Protein AF-A0A7X5CYM9-F1 (afdb_monomer_lite)

Sequence (233 aa):
MMCLSKTKQIMSSIIKRGVNNTMMMDLNFLFSLITAVIAIIALFQTNQQIKLSNKQYLFGKRVECYLIAKGLIQLYENNYSLLVDSTNEYIYEIEITFKQLTNNTYLEEITNIIDRCLEQPYQKEFLIKIDALENVSSQIKLIFENKYAILLGDYVLCYQKLLLKMYQYQIFLNNLNKQANNPGITQEDANNKIKESTIWPKLQRAIENLQNAYDILKKENVQKKIEKQIKLI

pLDDT: mean 89.26, std 11.67, range [51.16, 98.88]

Radius of gyration: 35.71 Å; chains: 1; bounding box: 94×59×104 Å

Foldseek 3Di:
DVVVVVVVVVVVVVVVVVVVVVVVVVVVVVVVVVVVVVVVVVVVVVVVVVVVVVVVVLLVLLVVLLVVLVVLLVLCVVLVCLLVVPPDPDNLPLLVSLLSSQPDPLRNLLNCLLVVQPDPPNPVVLVVSLVVLLVSLVSLLVSDDDPLSNLSSQLSNLSSQLSVLSSVVSVVSVVLVVVVVPPPDDPVNVVVVCVVDPSRVSNNVSSVSNVVSSVVCVVVVSSVVSVVVSVVD

Structure (mmCIF, N/CA/C/O backbone):
data_AF-A0A7X5CYM9-F1
#
_entry.id   AF-A0A7X5CYM9-F1
#
loop_
_atom_site.group_PDB
_atom_site.id
_atom_site.type_symbol
_atom_site.label_atom_id
_atom_site.label_alt_id
_atom_site.label_comp_id
_atom_site.label_asym_id
_atom_site.label_entity_id
_atom_site.label_seq_id
_atom_site.pdbx_PDB_ins_code
_atom_site.Cartn_x
_atom_site.Cartn_y
_atom_site.Cartn_z
_atom_site.occupancy
_atom_site.B_iso_or_equiv
_atom_site.auth_seq_id
_atom_site.auth_comp_id
_atom_site.auth_asym_id
_atom_site.auth_atom_id
_atom_site.pdbx_PDB_model_num
ATOM 1 N N . MET A 1 1 ? 68.972 42.154 -68.422 1.00 55.28 1 MET A N 1
ATOM 2 C CA . MET A 1 1 ? 68.685 40.830 -67.813 1.00 55.28 1 MET A CA 1
ATOM 3 C C . MET A 1 1 ? 67.941 40.901 -66.463 1.00 55.28 1 MET A C 1
ATOM 5 O O . MET A 1 1 ? 67.256 39.950 -66.115 1.00 55.28 1 MET A O 1
ATOM 9 N N . MET A 1 2 ? 67.991 42.022 -65.724 1.00 54.56 2 MET A N 1
ATOM 10 C CA . MET A 1 2 ? 67.434 42.149 -64.358 1.00 54.56 2 MET A CA 1
ATOM 11 C C . MET A 1 2 ? 65.888 42.237 -64.267 1.00 54.56 2 MET A C 1
ATOM 13 O O . MET A 1 2 ? 65.305 41.823 -63.270 1.00 54.56 2 MET A O 1
ATOM 17 N N . CYS A 1 3 ? 65.202 42.713 -65.315 1.00 57.94 3 CYS A N 1
ATOM 18 C CA . CYS A 1 3 ? 63.740 42.922 -65.307 1.00 57.94 3 CYS A CA 1
ATOM 19 C C . CYS A 1 3 ? 62.915 41.620 -65.486 1.00 57.94 3 CYS A C 1
ATOM 21 O O . CYS A 1 3 ? 61.824 41.480 -64.935 1.00 57.94 3 CYS A O 1
ATOM 23 N N . LEU A 1 4 ? 63.469 40.628 -66.195 1.00 57.66 4 LEU A N 1
ATOM 24 C CA . LEU A 1 4 ? 62.845 39.314 -66.443 1.00 57.66 4 LEU A CA 1
ATOM 25 C C . LEU A 1 4 ? 62.872 38.380 -65.216 1.00 57.66 4 LEU A C 1
ATOM 27 O O . LEU A 1 4 ? 62.027 37.498 -65.080 1.00 57.66 4 LEU A O 1
ATOM 31 N N . SER A 1 5 ? 63.830 38.575 -64.306 1.00 65.56 5 SER A N 1
ATOM 32 C CA . SER A 1 5 ? 63.949 37.784 -63.071 1.00 65.56 5 SER A CA 1
ATOM 33 C C . SER A 1 5 ? 62.859 38.153 -62.053 1.00 65.56 5 SER A C 1
ATOM 35 O O . SER A 1 5 ? 62.175 37.287 -61.506 1.00 65.56 5 SER A O 1
ATOM 37 N N . LYS A 1 6 ? 62.614 39.458 -61.873 1.00 68.81 6 LYS A N 1
ATOM 38 C CA . LYS A 1 6 ? 61.643 39.985 -60.901 1.00 68.81 6 LYS A CA 1
ATOM 39 C C . LYS A 1 6 ? 60.195 39.645 -61.278 1.00 68.81 6 LYS A C 1
ATOM 41 O O . LYS A 1 6 ? 59.392 39.301 -60.416 1.00 68.81 6 LYS A O 1
ATOM 46 N N . THR A 1 7 ? 59.877 39.665 -62.572 1.00 71.12 7 THR A N 1
ATOM 47 C CA . THR A 1 7 ? 58.558 39.281 -63.107 1.00 71.12 7 THR A CA 1
ATOM 48 C C . THR A 1 7 ? 58.273 37.785 -62.945 1.00 71.12 7 THR A C 1
ATOM 50 O O . THR A 1 7 ? 57.181 37.427 -62.503 1.00 71.12 7 THR A O 1
ATOM 53 N N . LYS A 1 8 ? 59.256 36.902 -63.183 1.00 72.06 8 LYS A N 1
ATOM 54 C CA . LYS A 1 8 ? 59.121 35.459 -62.894 1.00 72.06 8 LYS A CA 1
ATOM 55 C C . LYS A 1 8 ? 58.910 35.166 -61.405 1.00 72.06 8 LYS A C 1
ATOM 57 O O . LYS A 1 8 ? 58.096 34.309 -61.063 1.00 72.06 8 LYS A O 1
ATOM 62 N N . GLN A 1 9 ? 59.606 35.878 -60.519 1.00 76.12 9 GLN A N 1
ATOM 63 C CA . GLN A 1 9 ? 59.477 35.685 -59.072 1.00 76.12 9 GLN A CA 1
ATOM 64 C C . GLN A 1 9 ? 58.084 36.084 -58.558 1.00 76.12 9 GLN A C 1
ATOM 66 O O . GLN A 1 9 ? 57.477 35.346 -57.780 1.00 76.12 9 GLN A O 1
ATOM 71 N N . ILE A 1 10 ? 57.543 37.205 -59.047 1.00 75.19 10 ILE A N 1
ATOM 72 C CA . ILE A 1 10 ? 56.184 37.661 -58.719 1.00 75.19 10 ILE A CA 1
ATOM 73 C C . ILE A 1 10 ? 55.145 36.648 -59.218 1.00 75.19 10 ILE A C 1
ATOM 75 O O . ILE A 1 10 ? 54.297 36.215 -58.437 1.00 75.19 10 ILE A O 1
ATOM 79 N N . MET A 1 11 ? 55.250 36.195 -60.470 1.00 70.81 11 MET A N 1
ATOM 80 C CA . MET A 1 11 ? 54.315 35.223 -61.049 1.00 70.81 11 MET A CA 1
ATOM 81 C C . MET A 1 11 ? 54.326 33.880 -60.295 1.00 70.81 11 MET A C 1
ATOM 83 O O . MET A 1 11 ? 53.265 33.355 -59.966 1.00 70.81 11 MET A O 1
ATOM 87 N N . SER A 1 12 ? 55.505 33.373 -59.915 1.00 74.31 12 SER A N 1
ATOM 88 C CA . SER A 1 12 ? 55.642 32.163 -59.086 1.00 74.31 12 SER A CA 1
ATOM 89 C C . SER A 1 12 ? 54.989 32.320 -57.703 1.00 74.31 12 SER A C 1
ATOM 91 O O . SER A 1 12 ? 54.266 31.433 -57.247 1.00 74.31 12 SER A O 1
ATOM 93 N N . SER A 1 13 ? 55.161 33.475 -57.049 1.00 71.69 13 SER A N 1
ATOM 94 C CA . SER A 1 13 ? 54.539 33.742 -55.744 1.00 71.69 13 SER A CA 1
ATOM 95 C C . SER A 1 13 ? 53.010 33.835 -55.798 1.00 71.69 13 SER A C 1
ATOM 97 O O . SER A 1 13 ? 52.342 33.377 -54.871 1.00 71.69 13 SER A O 1
ATOM 99 N N . ILE A 1 14 ? 52.449 34.381 -56.883 1.00 73.19 14 ILE A N 1
ATOM 100 C CA . ILE A 1 14 ? 50.998 34.488 -57.087 1.00 73.19 14 ILE A CA 1
ATOM 101 C C . ILE A 1 14 ? 50.400 33.100 -57.323 1.00 73.19 14 ILE A C 1
ATOM 103 O O . ILE A 1 14 ? 49.408 32.756 -56.688 1.00 73.19 14 ILE A O 1
ATOM 107 N N . ILE A 1 15 ? 51.044 32.273 -58.154 1.00 70.88 15 ILE A N 1
ATOM 108 C CA . ILE A 1 15 ? 50.617 30.887 -58.399 1.00 70.88 15 ILE A CA 1
ATOM 109 C C . ILE A 1 15 ? 50.679 30.072 -57.101 1.00 70.88 15 ILE A C 1
ATOM 111 O O . ILE A 1 15 ? 49.710 29.405 -56.750 1.00 70.88 15 ILE A O 1
ATOM 115 N N . LYS A 1 16 ? 51.768 30.182 -56.327 1.00 70.00 16 LYS A N 1
ATOM 116 C CA . LYS A 1 16 ? 51.913 29.476 -55.043 1.00 70.00 16 LYS A CA 1
ATOM 117 C C . LYS A 1 16 ? 50.875 29.922 -54.003 1.00 70.00 16 LYS A C 1
ATOM 119 O O . LYS A 1 16 ? 50.361 29.088 -53.266 1.00 70.00 16 LYS A O 1
ATOM 124 N N . ARG A 1 17 ? 50.528 31.215 -53.961 1.00 66.88 17 ARG A N 1
ATOM 125 C CA . ARG A 1 17 ? 49.435 31.734 -53.115 1.00 66.88 17 ARG A CA 1
ATOM 126 C C . ARG A 1 17 ? 48.063 31.232 -53.569 1.00 66.88 17 ARG A C 1
ATOM 128 O O . ARG A 1 17 ? 47.270 30.848 -52.719 1.00 66.88 17 ARG A O 1
ATOM 135 N N . GLY A 1 18 ? 47.805 31.193 -54.876 1.00 65.88 18 GLY A N 1
ATOM 136 C CA . GLY A 1 18 ? 46.575 30.633 -55.441 1.00 65.88 18 GLY A CA 1
ATOM 137 C C . GLY A 1 18 ? 46.390 29.161 -55.066 1.00 65.88 18 GLY A C 1
ATOM 138 O O . GLY A 1 18 ? 45.369 28.812 -54.488 1.00 65.88 18 GLY A O 1
ATOM 139 N N . VAL A 1 19 ? 47.417 28.333 -55.288 1.00 68.44 19 VAL A N 1
ATOM 140 C CA . VAL A 1 19 ? 47.408 26.895 -54.953 1.00 68.44 19 VAL A CA 1
ATOM 141 C C . VAL A 1 19 ? 47.235 26.655 -53.449 1.00 68.44 19 VAL A C 1
ATOM 143 O O . VAL A 1 19 ? 46.442 25.802 -53.057 1.00 68.44 19 VAL A O 1
ATOM 146 N N . ASN A 1 20 ? 47.916 27.430 -52.595 1.00 69.19 20 ASN A N 1
ATOM 147 C CA . ASN A 1 20 ? 47.760 27.320 -51.141 1.00 69.19 20 ASN A CA 1
ATOM 148 C C . ASN A 1 20 ? 46.339 27.679 -50.681 1.00 69.19 20 ASN A C 1
ATOM 150 O O . ASN A 1 20 ? 45.808 27.019 -49.794 1.00 69.19 20 ASN A O 1
ATOM 154 N N . ASN A 1 21 ? 45.711 28.694 -51.278 1.00 70.69 21 ASN A N 1
ATOM 155 C CA . ASN A 1 21 ? 44.344 29.079 -50.931 1.00 70.69 21 ASN A CA 1
ATOM 156 C C . ASN A 1 21 ? 43.323 28.014 -51.358 1.00 70.69 21 ASN A C 1
ATOM 158 O O . ASN A 1 21 ? 42.412 27.722 -50.588 1.00 70.69 21 ASN A O 1
ATOM 162 N N . THR A 1 22 ? 43.492 27.399 -52.534 1.00 70.19 22 THR A N 1
ATOM 163 C CA . THR A 1 22 ? 42.643 26.282 -52.982 1.00 70.19 22 THR A CA 1
ATOM 164 C C . THR A 1 22 ? 42.801 25.065 -52.064 1.00 70.19 22 THR A C 1
ATOM 166 O O . THR A 1 22 ? 41.804 24.565 -51.556 1.00 70.19 22 THR A O 1
ATOM 169 N N . MET A 1 23 ? 44.038 24.671 -51.728 1.00 71.56 23 MET A N 1
ATOM 170 C CA . MET A 1 23 ? 44.295 23.585 -50.767 1.00 71.56 23 MET A CA 1
ATOM 171 C C . MET A 1 23 ? 43.712 23.861 -49.372 1.00 71.56 23 MET A C 1
ATOM 173 O O . MET A 1 23 ? 43.171 22.957 -48.741 1.00 71.56 23 MET A O 1
ATOM 177 N N . MET A 1 24 ? 43.803 25.100 -48.878 1.00 69.75 24 MET A N 1
ATOM 178 C CA . MET A 1 24 ? 43.210 25.496 -47.594 1.00 69.75 24 MET A CA 1
ATOM 179 C C . MET A 1 24 ? 41.677 25.420 -47.623 1.00 69.75 24 MET A C 1
ATOM 181 O O . MET A 1 24 ? 41.062 25.023 -46.635 1.00 69.75 24 MET A O 1
ATOM 185 N N . MET A 1 25 ? 41.053 25.780 -48.747 1.00 73.31 25 MET A N 1
ATOM 186 C CA . MET A 1 25 ? 39.601 25.708 -48.922 1.00 73.31 25 MET A CA 1
ATOM 187 C C . MET A 1 25 ? 39.103 24.253 -48.961 1.00 73.31 25 MET A C 1
ATOM 189 O O . MET A 1 25 ? 38.123 23.940 -48.285 1.00 73.31 25 MET A O 1
ATOM 193 N N . ASP A 1 26 ? 39.828 23.355 -49.636 1.00 79.00 26 ASP A N 1
ATOM 194 C CA . ASP A 1 26 ? 39.533 21.913 -49.674 1.00 79.00 26 ASP A CA 1
ATOM 195 C C . ASP A 1 26 ? 39.693 21.247 -48.295 1.00 79.00 26 ASP A C 1
ATOM 197 O O . ASP A 1 26 ? 38.862 20.434 -47.883 1.00 79.00 26 ASP A O 1
ATOM 201 N N . LEU A 1 27 ? 40.721 21.639 -47.533 1.00 84.75 27 LEU A N 1
ATOM 202 C CA . LEU A 1 27 ? 40.950 21.163 -46.166 1.00 84.75 27 LEU A CA 1
ATOM 203 C C . LEU A 1 27 ? 39.823 21.605 -45.217 1.00 84.75 27 LEU A C 1
ATOM 205 O O . LEU A 1 27 ? 39.306 20.799 -44.444 1.00 84.75 27 LEU A O 1
ATOM 209 N N . ASN A 1 28 ? 39.415 22.874 -45.289 1.00 87.75 28 ASN A N 1
ATOM 210 C CA . ASN A 1 28 ? 38.331 23.413 -44.465 1.00 87.75 28 ASN A CA 1
ATOM 211 C C . ASN A 1 28 ? 36.986 22.752 -44.787 1.00 87.75 28 ASN A C 1
ATOM 213 O O . ASN A 1 28 ? 36.207 22.466 -43.876 1.00 87.75 28 ASN A O 1
ATOM 217 N N . PHE A 1 29 ? 36.725 22.473 -46.066 1.00 88.94 29 PHE A N 1
ATOM 218 C CA . PHE A 1 29 ? 35.545 21.724 -46.483 1.00 88.94 29 PHE A CA 1
ATOM 219 C C . PHE A 1 29 ? 35.557 20.298 -45.915 1.00 88.94 29 PHE A C 1
ATOM 221 O O . PHE A 1 29 ? 34.557 19.861 -45.347 1.00 88.94 29 PHE A O 1
ATOM 228 N N . LEU A 1 30 ? 36.697 19.601 -45.973 1.00 90.00 30 LEU A N 1
ATOM 229 C CA . LEU A 1 30 ? 36.854 18.268 -45.386 1.00 90.00 30 LEU A CA 1
ATOM 230 C C . LEU A 1 30 ? 36.645 18.278 -43.862 1.00 90.00 30 LEU A C 1
ATOM 232 O O . LEU A 1 30 ? 35.917 17.435 -43.341 1.00 90.00 30 LEU A O 1
ATOM 236 N N . PHE A 1 31 ? 37.223 19.245 -43.143 1.00 91.06 31 PHE A N 1
ATOM 237 C CA . PHE A 1 31 ? 36.994 19.403 -41.702 1.00 91.06 31 PHE A CA 1
ATOM 238 C C . PHE A 1 31 ? 35.527 19.696 -41.376 1.00 91.06 31 PHE A C 1
ATOM 240 O O . PHE A 1 31 ? 34.994 19.139 -40.414 1.00 91.06 31 PHE A O 1
ATOM 247 N N . SER A 1 32 ? 34.858 20.531 -42.175 1.00 92.50 32 SER A N 1
ATOM 248 C CA . SER A 1 32 ? 33.429 20.816 -42.022 1.00 92.50 32 SER A CA 1
ATOM 249 C C . SER A 1 32 ? 32.583 19.562 -42.247 1.00 92.50 32 SER A C 1
ATOM 251 O O . SER A 1 32 ? 31.706 19.269 -41.435 1.00 92.50 32 SER A O 1
ATOM 253 N N . LEU A 1 33 ? 32.903 18.767 -43.274 1.00 93.75 33 LEU A N 1
ATOM 254 C CA . LEU A 1 33 ? 32.238 17.497 -43.554 1.00 93.75 33 LEU A CA 1
ATOM 255 C C . LEU A 1 33 ? 32.418 16.500 -42.401 1.00 93.75 33 LEU A C 1
ATOM 257 O O . LEU A 1 33 ? 31.439 15.927 -41.929 1.00 93.75 33 LEU A O 1
ATOM 261 N N . ILE A 1 34 ? 33.647 16.333 -41.902 1.00 94.62 34 ILE A N 1
ATOM 262 C CA . ILE A 1 34 ? 33.944 15.471 -40.747 1.00 94.62 34 ILE A CA 1
ATOM 263 C C . ILE A 1 34 ? 33.170 15.947 -39.513 1.00 94.62 34 ILE A C 1
ATOM 265 O O . ILE A 1 34 ? 32.535 15.142 -38.835 1.00 94.62 34 ILE A O 1
ATOM 269 N N . THR A 1 35 ? 33.165 17.255 -39.247 1.00 95.19 35 THR A N 1
ATOM 270 C CA . THR A 1 35 ? 32.435 17.846 -38.115 1.00 95.19 35 THR A CA 1
ATOM 271 C C . THR A 1 35 ? 30.931 17.599 -38.231 1.00 95.19 35 THR A C 1
ATOM 273 O O . THR A 1 35 ? 30.298 17.213 -37.249 1.00 95.19 35 THR A O 1
ATOM 276 N N . ALA A 1 36 ? 30.354 17.757 -39.426 1.00 95.12 36 ALA A N 1
ATOM 277 C CA . ALA A 1 36 ? 28.940 17.489 -39.674 1.00 95.12 36 ALA A CA 1
ATOM 278 C C . ALA A 1 36 ? 28.588 16.011 -39.438 1.00 95.12 36 ALA A C 1
ATOM 280 O O . ALA A 1 36 ? 27.591 15.712 -38.781 1.00 95.12 36 ALA A O 1
ATOM 281 N N . VAL A 1 37 ? 29.429 15.080 -39.902 1.00 96.50 37 VAL A N 1
ATOM 282 C CA . VAL A 1 37 ? 29.251 13.639 -39.661 1.00 96.50 37 VAL A CA 1
ATOM 283 C C . VAL A 1 37 ? 29.323 13.319 -38.166 1.00 96.50 37 VAL A C 1
ATOM 285 O O . VAL A 1 37 ? 28.448 12.623 -37.650 1.00 96.50 37 VAL A O 1
ATOM 288 N N . ILE A 1 38 ? 30.311 13.865 -37.450 1.00 96.38 38 ILE A N 1
ATOM 289 C CA . ILE A 1 38 ? 30.443 13.689 -35.996 1.00 96.38 38 ILE A CA 1
ATOM 290 C C . ILE A 1 38 ? 29.198 14.219 -35.271 1.00 96.38 38 ILE A C 1
ATOM 292 O O . ILE A 1 38 ? 28.680 13.540 -34.386 1.00 96.38 38 ILE A O 1
ATOM 296 N N . ALA A 1 39 ? 28.674 15.382 -35.666 1.00 96.25 39 ALA A N 1
ATOM 297 C CA . ALA A 1 39 ? 27.470 15.957 -35.069 1.00 96.25 39 ALA A CA 1
ATOM 298 C C . ALA A 1 39 ? 26.228 15.071 -35.278 1.00 96.25 39 ALA A C 1
ATOM 300 O O . ALA A 1 39 ? 25.459 14.859 -34.341 1.00 96.25 39 ALA A O 1
ATOM 301 N N . ILE A 1 40 ? 26.049 14.496 -36.472 1.00 96.62 40 ILE A N 1
ATOM 302 C CA . ILE A 1 40 ? 24.944 13.563 -36.758 1.00 96.62 40 ILE A CA 1
ATOM 303 C C . ILE A 1 40 ? 25.057 12.303 -35.889 1.00 96.62 40 ILE A C 1
ATOM 305 O O . ILE A 1 40 ? 24.064 11.865 -35.302 1.00 96.62 40 ILE A O 1
ATOM 309 N N . ILE A 1 41 ? 26.262 11.735 -35.769 1.00 96.00 41 ILE A N 1
ATOM 310 C CA . ILE A 1 41 ? 26.515 10.565 -34.915 1.00 96.00 41 ILE A CA 1
ATOM 311 C C . ILE A 1 41 ? 26.219 10.898 -33.448 1.00 96.00 41 ILE A C 1
ATOM 313 O O . ILE A 1 41 ? 25.553 10.113 -32.772 1.00 96.00 41 ILE A O 1
ATOM 317 N N . ALA A 1 42 ? 26.650 12.067 -32.968 1.00 95.25 42 ALA A N 1
ATOM 318 C CA . ALA A 1 42 ? 26.381 12.518 -31.607 1.00 95.25 42 ALA A CA 1
ATOM 319 C C . ALA A 1 42 ? 24.872 12.630 -31.332 1.00 95.25 42 ALA A C 1
ATOM 321 O O . ALA A 1 42 ? 24.396 12.087 -30.338 1.00 95.25 42 ALA A O 1
ATOM 322 N N . LEU A 1 43 ? 24.091 13.226 -32.243 1.00 95.38 43 LEU A N 1
ATOM 323 C CA . LEU A 1 43 ? 22.628 13.301 -32.115 1.00 95.38 43 LEU A CA 1
ATOM 324 C C . LEU A 1 43 ? 21.978 11.913 -32.052 1.00 95.38 43 LEU A C 1
ATOM 326 O O . LEU A 1 43 ? 21.057 11.682 -31.265 1.00 95.38 43 LEU A O 1
ATOM 330 N N . PHE A 1 44 ? 22.462 10.968 -32.860 1.00 94.38 44 PHE A N 1
ATOM 331 C CA . PHE A 1 44 ? 21.979 9.591 -32.825 1.00 94.38 44 PHE A CA 1
ATOM 332 C C . PHE A 1 44 ? 22.283 8.915 -31.481 1.00 94.38 44 PHE A C 1
ATOM 334 O O . PHE A 1 44 ? 21.389 8.304 -30.891 1.00 94.38 44 PHE A O 1
ATOM 341 N N . GLN A 1 45 ? 23.502 9.076 -30.960 1.00 93.25 45 GLN A N 1
ATOM 342 C CA . GLN A 1 45 ? 23.895 8.560 -29.645 1.00 93.25 45 GLN A CA 1
ATOM 343 C C . GLN A 1 45 ? 23.063 9.180 -28.515 1.00 93.25 45 GLN A C 1
ATOM 345 O O . GLN A 1 45 ? 22.542 8.446 -27.675 1.00 93.25 45 GLN A O 1
ATOM 350 N N . THR A 1 46 ? 22.848 10.500 -28.524 1.00 95.00 46 THR A N 1
ATOM 351 C CA . THR A 1 46 ? 21.996 11.189 -27.541 1.00 95.00 46 THR A CA 1
ATOM 352 C C . THR A 1 46 ? 20.567 10.650 -27.568 1.00 95.00 46 THR A C 1
ATOM 354 O O . THR A 1 46 ? 20.005 10.331 -26.521 1.00 95.00 46 THR A O 1
ATOM 357 N N . ASN A 1 47 ? 19.987 10.456 -28.754 1.00 92.25 47 ASN A N 1
ATOM 358 C CA . ASN A 1 47 ? 18.644 9.891 -28.886 1.00 92.25 47 ASN A CA 1
ATOM 359 C C . ASN A 1 47 ? 18.550 8.460 -28.339 1.00 92.25 47 ASN A C 1
ATOM 361 O O . ASN A 1 47 ? 17.548 8.102 -27.717 1.00 92.25 47 ASN A O 1
ATOM 365 N N . GLN A 1 48 ? 19.575 7.630 -28.550 1.00 92.38 48 GLN A N 1
ATOM 366 C CA . GLN A 1 48 ? 19.625 6.292 -27.957 1.00 92.38 48 GLN A CA 1
ATOM 367 C C . GLN A 1 48 ? 19.748 6.346 -26.432 1.00 92.38 48 GLN A C 1
ATOM 369 O O . GLN A 1 48 ? 19.034 5.621 -25.737 1.00 92.38 48 GLN A O 1
ATOM 374 N N . GLN A 1 49 ? 20.597 7.229 -25.906 1.00 91.06 49 GLN A N 1
ATOM 375 C CA . GLN A 1 49 ? 20.801 7.385 -24.469 1.00 91.06 49 GLN A CA 1
ATOM 376 C C . GLN A 1 49 ? 19.527 7.857 -23.758 1.00 91.06 49 GLN A C 1
ATOM 378 O O . GLN A 1 49 ? 19.176 7.301 -22.721 1.00 91.06 49 GLN A O 1
ATOM 383 N N . ILE A 1 50 ? 18.788 8.813 -24.335 1.00 90.12 50 ILE A N 1
ATOM 384 C CA . ILE A 1 50 ? 17.500 9.277 -23.792 1.00 90.12 50 ILE A CA 1
ATOM 385 C C . ILE A 1 50 ? 16.494 8.123 -23.741 1.00 90.12 50 ILE A C 1
ATOM 387 O O . ILE A 1 50 ? 15.848 7.908 -22.717 1.00 90.12 50 ILE A O 1
ATOM 391 N N . LYS A 1 51 ? 16.388 7.331 -24.817 1.00 89.31 51 LYS A N 1
ATOM 392 C CA . LYS A 1 51 ? 15.500 6.157 -24.847 1.00 89.31 51 LYS A CA 1
ATOM 393 C C . LYS A 1 51 ? 15.862 5.140 -23.764 1.00 89.31 51 LYS A C 1
ATOM 395 O O . LYS A 1 51 ? 14.968 4.629 -23.091 1.00 89.31 51 LYS A O 1
ATOM 400 N N . LEU A 1 52 ? 17.153 4.859 -23.582 1.00 90.06 52 LEU A N 1
ATOM 401 C CA . LEU A 1 52 ? 17.629 3.933 -22.555 1.00 90.06 52 LEU A CA 1
ATOM 402 C C . LEU A 1 52 ? 17.367 4.468 -21.141 1.00 90.06 52 LEU A C 1
ATOM 404 O O . LEU A 1 52 ? 16.870 3.727 -20.298 1.00 90.06 52 LEU A O 1
ATOM 408 N N . SER A 1 53 ? 17.639 5.752 -20.907 1.00 89.06 53 SER A N 1
ATOM 409 C CA . SER A 1 53 ? 17.377 6.430 -19.634 1.00 89.06 53 SER A CA 1
ATOM 410 C C . SER A 1 53 ? 15.893 6.365 -19.263 1.00 89.06 53 SER A C 1
ATOM 412 O O . SER A 1 53 ? 15.543 5.919 -18.172 1.00 89.06 53 SER A O 1
ATOM 414 N N . ASN A 1 54 ? 14.999 6.678 -20.207 1.00 88.00 54 ASN A N 1
ATOM 415 C CA . ASN A 1 54 ? 13.551 6.588 -19.995 1.00 88.00 54 ASN A CA 1
ATOM 416 C C . ASN A 1 54 ? 13.108 5.158 -19.645 1.00 88.00 54 ASN A C 1
ATOM 418 O O . ASN A 1 54 ? 12.253 4.959 -18.782 1.00 88.00 54 ASN A O 1
ATOM 422 N N . LYS A 1 55 ? 13.714 4.152 -20.286 1.00 89.19 55 LYS A N 1
ATOM 423 C CA . LYS A 1 55 ? 13.447 2.735 -20.015 1.00 89.19 55 LYS A CA 1
ATOM 424 C C . LYS A 1 55 ? 13.904 2.325 -18.609 1.00 89.19 55 LYS A C 1
ATOM 426 O O . LYS A 1 55 ? 13.154 1.659 -17.899 1.00 89.19 55 LYS A O 1
ATOM 431 N N . GLN A 1 56 ? 15.094 2.753 -18.189 1.00 89.56 56 GLN A N 1
ATOM 432 C CA . GLN A 1 56 ? 15.612 2.517 -16.836 1.00 89.56 56 GLN A CA 1
ATOM 433 C C . GLN A 1 56 ? 14.768 3.223 -15.769 1.00 89.56 56 GLN A C 1
ATOM 435 O O . GLN A 1 56 ? 14.451 2.622 -14.744 1.00 89.56 56 GLN A O 1
ATOM 440 N N . TYR A 1 57 ? 14.346 4.462 -16.030 1.00 91.62 57 TYR A N 1
ATOM 441 C CA . TYR A 1 57 ? 13.448 5.207 -15.151 1.00 91.62 57 TYR A CA 1
ATOM 442 C C . TYR A 1 57 ? 12.110 4.478 -14.957 1.00 91.62 57 TYR A C 1
ATOM 444 O O . TYR A 1 57 ? 11.682 4.260 -13.823 1.00 91.62 57 TYR A O 1
ATOM 452 N N . LEU A 1 58 ? 11.481 4.026 -16.050 1.00 91.88 58 LEU A N 1
ATOM 453 C CA . LEU A 1 58 ? 10.234 3.260 -15.989 1.00 91.88 58 LEU A CA 1
ATOM 454 C C . LEU A 1 58 ? 10.411 1.931 -15.239 1.00 91.88 58 LEU A C 1
ATOM 456 O O . LEU A 1 58 ? 9.549 1.561 -14.441 1.00 91.88 58 LEU A O 1
ATOM 460 N N . PHE A 1 59 ? 11.526 1.226 -15.459 1.00 93.94 59 PHE A N 1
ATOM 461 C CA . PHE A 1 59 ? 11.862 0.014 -14.709 1.00 93.94 59 PHE A CA 1
ATOM 462 C C . PHE A 1 59 ? 11.950 0.290 -13.205 1.00 93.94 59 PHE A C 1
ATOM 464 O O . PHE A 1 59 ? 11.299 -0.400 -12.421 1.00 93.94 59 PHE A O 1
ATOM 471 N N . GLY A 1 60 ? 12.688 1.332 -12.809 1.00 95.25 60 GLY A N 1
ATOM 472 C CA . GLY A 1 60 ? 12.812 1.742 -11.411 1.00 95.25 60 GLY A CA 1
ATOM 473 C C . GLY A 1 60 ? 11.451 2.025 -10.777 1.00 95.25 60 GLY A C 1
ATOM 474 O O . GLY A 1 60 ? 11.148 1.490 -9.712 1.00 95.25 60 GLY A O 1
ATOM 475 N N . LYS A 1 61 ? 10.582 2.767 -11.476 1.00 95.88 61 LYS A N 1
ATOM 476 C CA . LYS A 1 61 ? 9.227 3.075 -10.996 1.00 95.88 61 LYS A CA 1
ATOM 477 C C . LYS A 1 61 ? 8.336 1.844 -10.856 1.00 95.88 61 LYS A C 1
ATOM 479 O O . LYS A 1 61 ? 7.599 1.734 -9.876 1.00 95.88 61 LYS A O 1
ATOM 484 N N . ARG A 1 62 ? 8.427 0.890 -11.789 1.00 96.38 62 ARG A N 1
ATOM 485 C CA . ARG A 1 62 ? 7.715 -0.396 -11.692 1.00 96.38 62 ARG A CA 1
ATOM 486 C C . ARG A 1 62 ? 8.170 -1.196 -10.476 1.00 96.38 62 ARG A C 1
ATOM 488 O O . ARG A 1 62 ? 7.325 -1.706 -9.744 1.00 96.38 62 ARG A O 1
ATOM 495 N N . VAL A 1 63 ? 9.479 -1.288 -10.246 1.00 97.19 63 VAL A N 1
ATOM 496 C CA . VAL A 1 63 ? 10.037 -1.982 -9.076 1.00 97.19 63 VAL A CA 1
ATOM 497 C C . VAL A 1 63 ? 9.572 -1.318 -7.781 1.00 97.19 63 VAL A C 1
ATOM 499 O O . VAL A 1 63 ? 9.040 -2.006 -6.917 1.00 97.19 63 VAL A O 1
ATOM 502 N N . GLU A 1 64 ? 9.704 0.004 -7.672 1.00 97.62 64 GLU A N 1
ATOM 503 C CA . GLU A 1 64 ? 9.293 0.789 -6.501 1.00 97.62 64 GLU A CA 1
ATOM 504 C C . GLU A 1 64 ? 7.816 0.558 -6.149 1.00 97.62 64 GLU A C 1
ATOM 506 O O . GLU A 1 64 ? 7.499 0.094 -5.052 1.00 97.62 64 GLU A O 1
ATOM 511 N N . CYS A 1 65 ? 6.909 0.796 -7.101 1.00 98.25 65 CYS A N 1
ATOM 512 C CA . CYS A 1 65 ? 5.472 0.636 -6.881 1.00 98.25 65 CYS A CA 1
ATOM 513 C C . CYS A 1 65 ? 5.095 -0.808 -6.524 1.00 98.25 65 CYS A C 1
ATOM 515 O O . CYS A 1 65 ? 4.255 -1.037 -5.652 1.00 98.25 65 CYS A O 1
ATOM 517 N N . TYR A 1 66 ? 5.718 -1.792 -7.182 1.00 98.12 66 TYR A N 1
ATOM 518 C CA . TYR A 1 66 ? 5.459 -3.198 -6.890 1.00 98.12 66 TYR A CA 1
ATOM 519 C C . TYR A 1 66 ? 5.935 -3.597 -5.493 1.00 98.12 66 TYR A C 1
ATOM 521 O O . TYR A 1 66 ? 5.217 -4.311 -4.796 1.00 98.12 66 TYR A O 1
ATOM 529 N N . LEU A 1 67 ? 7.112 -3.137 -5.060 1.00 98.38 67 LEU A N 1
ATOM 530 C CA . LEU A 1 67 ? 7.634 -3.437 -3.727 1.00 98.38 67 LEU A CA 1
ATOM 531 C C . LEU A 1 67 ? 6.767 -2.828 -2.625 1.00 98.38 67 LEU A C 1
ATOM 533 O O . LEU A 1 67 ? 6.502 -3.510 -1.637 1.00 98.38 67 LEU A O 1
ATOM 537 N N . ILE A 1 68 ? 6.260 -1.606 -2.823 1.00 98.75 68 ILE A N 1
ATOM 538 C CA . ILE A 1 68 ? 5.291 -0.994 -1.905 1.00 98.75 68 ILE A CA 1
ATOM 539 C C . ILE A 1 68 ? 4.040 -1.869 -1.814 1.00 98.75 68 ILE A C 1
ATOM 541 O O . ILE A 1 68 ? 3.687 -2.321 -0.726 1.00 98.75 68 ILE A O 1
ATOM 545 N N . ALA A 1 69 ? 3.404 -2.182 -2.947 1.00 98.69 69 ALA A N 1
ATOM 546 C CA . ALA A 1 69 ? 2.190 -2.996 -2.963 1.00 98.69 69 ALA A CA 1
ATOM 547 C C . ALA A 1 69 ? 2.415 -4.388 -2.346 1.00 98.69 69 ALA A C 1
ATOM 549 O O . ALA A 1 69 ? 1.588 -4.867 -1.574 1.00 98.69 69 ALA A O 1
ATOM 550 N N . LYS A 1 70 ? 3.557 -5.022 -2.631 1.00 98.38 70 LYS A N 1
ATOM 551 C CA . LYS A 1 70 ? 3.949 -6.303 -2.038 1.00 98.38 70 LYS A CA 1
ATOM 552 C C . LYS A 1 70 ? 4.098 -6.204 -0.520 1.00 98.38 70 LYS A C 1
ATOM 554 O O . LYS A 1 70 ? 3.601 -7.084 0.175 1.00 98.38 70 LYS A O 1
ATOM 559 N N . GLY A 1 71 ? 4.719 -5.139 -0.014 1.00 98.50 71 GLY A N 1
ATOM 560 C CA . GLY A 1 71 ? 4.826 -4.883 1.422 1.00 98.50 71 GLY A CA 1
ATOM 561 C C . GLY A 1 71 ? 3.458 -4.740 2.093 1.00 98.50 71 GLY A C 1
ATOM 562 O O . GLY A 1 71 ? 3.244 -5.311 3.155 1.00 98.50 71 GLY A O 1
ATOM 563 N N . LEU A 1 72 ? 2.504 -4.054 1.455 1.00 98.75 72 LEU A N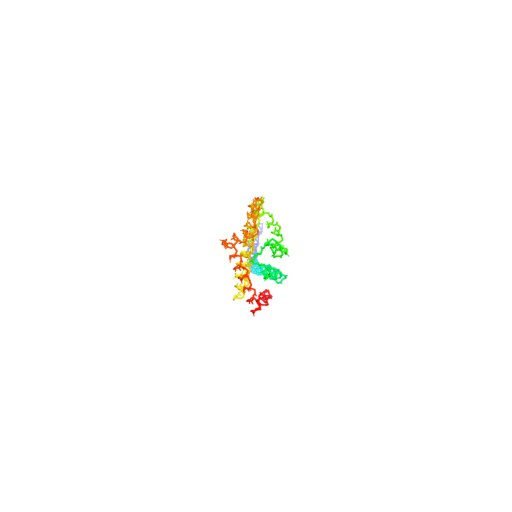 1
ATOM 564 C CA . LEU A 1 72 ? 1.126 -3.951 1.959 1.00 98.75 72 LEU A CA 1
ATOM 565 C C . LEU A 1 72 ? 0.399 -5.302 1.955 1.00 98.75 72 LEU A C 1
ATOM 567 O O . LEU A 1 72 ? -0.361 -5.599 2.870 1.00 98.75 72 LEU A O 1
ATOM 571 N N . ILE A 1 73 ? 0.617 -6.133 0.932 1.00 98.56 73 ILE A N 1
ATOM 572 C CA . ILE A 1 73 ? 0.050 -7.490 0.884 1.00 98.56 73 ILE A CA 1
ATOM 573 C C . ILE A 1 73 ? 0.597 -8.343 2.030 1.00 98.56 73 ILE A C 1
ATOM 575 O O . ILE A 1 73 ? -0.176 -9.008 2.708 1.00 98.56 73 ILE A O 1
ATOM 579 N N . GLN A 1 74 ? 1.901 -8.276 2.295 1.00 98.12 74 GLN A N 1
ATOM 580 C CA . GLN A 1 74 ? 2.522 -9.011 3.399 1.00 98.12 74 GLN A CA 1
ATOM 581 C C . GLN A 1 74 ? 2.020 -8.540 4.768 1.00 98.12 74 GLN A C 1
ATOM 583 O O . GLN A 1 74 ? 1.750 -9.366 5.635 1.00 98.12 74 GLN A O 1
ATOM 588 N N . LEU A 1 75 ? 1.861 -7.227 4.965 1.00 97.94 75 LEU A N 1
ATOM 589 C CA . LEU A 1 75 ? 1.289 -6.692 6.201 1.00 97.94 75 LEU A CA 1
ATOM 590 C C . LEU A 1 75 ? -0.142 -7.175 6.421 1.00 97.94 75 LEU A C 1
ATOM 592 O O . LEU A 1 75 ? -0.474 -7.579 7.531 1.00 97.94 75 LEU A O 1
ATOM 596 N N . TYR A 1 76 ? -0.967 -7.177 5.374 1.00 97.44 76 TYR A N 1
ATOM 597 C CA . TYR A 1 76 ? -2.315 -7.727 5.451 1.00 97.44 76 TYR A CA 1
ATOM 598 C C . TYR A 1 76 ? -2.295 -9.223 5.785 1.00 97.44 76 TYR A C 1
ATOM 600 O O . TYR A 1 76 ? -2.959 -9.643 6.722 1.00 97.44 76 TYR A O 1
ATOM 608 N N . GLU A 1 77 ? -1.501 -10.023 5.071 1.00 96.25 77 GLU A N 1
ATOM 609 C CA . GLU A 1 77 ? -1.398 -11.474 5.285 1.00 96.25 77 GLU A CA 1
ATOM 610 C C . GLU A 1 77 ? -1.004 -11.833 6.719 1.00 96.25 77 GLU A C 1
ATOM 612 O O . GLU A 1 77 ? -1.597 -12.729 7.317 1.00 96.25 77 GLU A O 1
ATOM 617 N N . ASN A 1 78 ? -0.036 -11.111 7.282 1.00 95.81 78 ASN A N 1
ATOM 618 C CA . ASN A 1 78 ? 0.480 -11.381 8.621 1.00 95.81 78 ASN A CA 1
ATOM 619 C C . ASN A 1 78 ? -0.478 -10.944 9.737 1.00 95.81 78 ASN A C 1
ATOM 621 O O . ASN A 1 78 ? -0.375 -11.450 10.850 1.00 95.81 78 ASN A O 1
ATOM 625 N N . ASN A 1 79 ? -1.384 -10.004 9.453 1.00 93.94 79 ASN A N 1
ATOM 626 C CA . ASN A 1 79 ? -2.210 -9.343 10.466 1.00 93.94 79 ASN A CA 1
ATOM 627 C C . ASN A 1 79 ? -3.716 -9.456 10.200 1.00 93.94 79 AS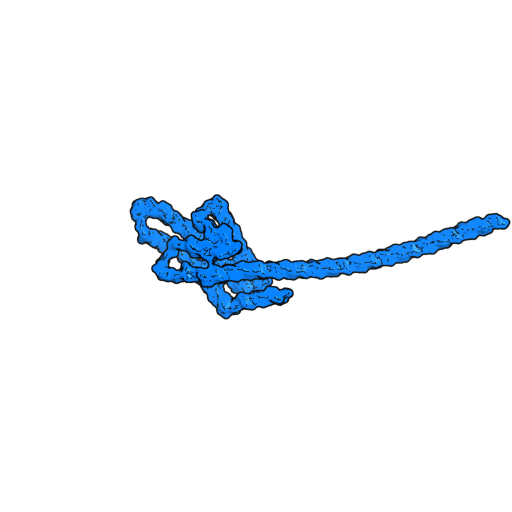N A C 1
ATOM 629 O O . ASN A 1 79 ? -4.509 -8.837 10.904 1.00 93.94 79 ASN A O 1
ATOM 633 N N . TYR A 1 80 ? -4.129 -10.240 9.201 1.00 89.44 80 TYR A N 1
ATOM 634 C CA . TYR A 1 80 ? -5.529 -10.379 8.794 1.00 89.44 80 TYR A CA 1
ATOM 635 C C . TYR A 1 80 ? -6.442 -10.804 9.949 1.00 89.44 80 TYR A C 1
ATOM 637 O O . TYR A 1 80 ? -7.563 -10.314 10.052 1.00 89.44 80 TYR A O 1
ATOM 645 N N . SER A 1 81 ? -5.958 -11.662 10.852 1.00 88.50 81 SER A N 1
ATOM 646 C CA . SER A 1 81 ? -6.727 -12.085 12.025 1.00 88.50 81 SER A CA 1
ATOM 647 C C . SER A 1 81 ? -7.152 -10.908 12.902 1.00 88.50 81 SER A C 1
ATOM 649 O O . SER A 1 81 ? -8.266 -10.925 13.402 1.00 88.50 81 SER A O 1
ATOM 651 N N . LEU A 1 82 ? -6.348 -9.844 13.013 1.00 87.44 82 LEU A N 1
ATOM 652 C CA . LEU A 1 82 ? -6.695 -8.650 13.797 1.00 87.44 82 LEU A CA 1
ATOM 653 C C . LEU A 1 82 ? -7.879 -7.867 13.207 1.00 87.44 82 LEU A C 1
ATOM 655 O O . LEU A 1 82 ? -8.527 -7.100 13.912 1.00 87.44 82 LEU A O 1
ATOM 659 N N . LEU A 1 83 ? -8.161 -8.046 11.914 1.00 83.81 83 LEU A N 1
ATOM 660 C CA . LEU A 1 83 ? -9.286 -7.407 11.226 1.00 83.81 83 LEU A CA 1
ATOM 661 C C . LEU A 1 83 ? -10.574 -8.233 11.286 1.00 83.81 83 LEU A C 1
ATOM 663 O O . LEU A 1 83 ? -11.648 -7.688 11.033 1.00 83.81 83 LEU A O 1
ATOM 667 N N . VAL A 1 84 ? -10.463 -9.534 11.560 1.00 74.25 84 VAL A N 1
ATOM 668 C CA . VAL A 1 84 ? -11.556 -10.510 11.409 1.00 74.25 84 VAL A CA 1
ATOM 669 C C . VAL A 1 84 ? -11.862 -11.256 12.705 1.00 74.25 84 VAL A C 1
ATOM 671 O O . VAL A 1 84 ? -12.854 -11.980 12.754 1.00 74.25 84 VAL A O 1
ATOM 674 N N . ASP A 1 85 ? -11.068 -11.066 13.764 1.00 66.75 85 ASP A N 1
ATOM 675 C CA . ASP A 1 85 ? -11.332 -11.670 15.068 1.00 66.75 85 ASP A CA 1
ATOM 676 C C . ASP A 1 85 ? -12.726 -11.261 15.570 1.00 66.75 85 ASP A C 1
ATOM 678 O O . ASP A 1 85 ? -13.007 -10.115 15.923 1.00 66.75 85 ASP A O 1
ATOM 682 N N . SER A 1 86 ? -13.621 -12.244 15.519 1.00 51.16 86 SER A N 1
ATOM 683 C CA . SER A 1 86 ? -15.070 -12.138 15.654 1.00 51.16 86 SER A CA 1
ATOM 684 C C . SER A 1 86 ? -15.541 -12.173 17.105 1.00 51.16 86 SER A C 1
ATOM 686 O O . SER A 1 86 ? -16.723 -12.394 17.368 1.00 51.16 86 SER A O 1
ATOM 688 N N . THR A 1 87 ? -14.622 -12.057 18.060 1.00 53.19 87 THR A N 1
ATOM 689 C CA . THR A 1 87 ? -14.931 -12.180 19.488 1.00 53.19 87 THR A CA 1
ATOM 690 C C . THR A 1 87 ? -15.590 -10.929 20.062 1.00 53.19 87 THR A C 1
ATOM 692 O O . THR A 1 87 ? -16.355 -11.043 21.017 1.00 53.19 87 THR A O 1
ATOM 695 N N . ASN A 1 88 ? -15.376 -9.759 19.451 1.00 59.19 88 ASN A N 1
ATOM 696 C CA . ASN A 1 88 ? -15.936 -8.490 19.909 1.00 59.19 88 ASN A CA 1
ATOM 697 C C . ASN A 1 88 ? -16.847 -7.849 18.852 1.00 59.19 88 ASN A C 1
ATOM 699 O O . ASN A 1 88 ? -16.501 -7.778 17.675 1.00 59.19 88 ASN A O 1
ATOM 703 N N . GLU A 1 89 ? -17.996 -7.317 19.288 1.00 73.69 89 GLU A N 1
ATOM 704 C CA . GLU A 1 89 ? -18.939 -6.578 18.427 1.00 73.69 89 GLU A CA 1
ATOM 705 C C . GLU A 1 89 ? -18.309 -5.297 17.841 1.00 73.69 89 GLU A C 1
ATOM 707 O O . GLU A 1 89 ? -18.686 -4.865 16.752 1.00 73.69 89 GLU A O 1
ATOM 712 N N . TYR A 1 90 ? -17.312 -4.728 18.535 1.00 76.94 90 TYR A N 1
ATOM 713 C CA . TYR A 1 90 ? -16.585 -3.510 18.164 1.00 76.94 90 TYR A CA 1
ATOM 714 C C . TYR A 1 90 ? -15.075 -3.660 18.411 1.00 76.94 90 TYR A C 1
ATOM 716 O O . TYR A 1 90 ? -14.654 -4.306 19.370 1.00 76.94 90 TYR A O 1
ATOM 724 N N . ILE A 1 91 ? -14.244 -3.007 17.588 1.00 80.62 91 ILE A N 1
ATOM 725 C CA . ILE A 1 91 ? -12.774 -3.043 17.725 1.00 80.62 91 ILE A CA 1
ATOM 726 C C . ILE A 1 91 ? -12.308 -1.905 18.641 1.00 80.62 91 ILE A C 1
ATOM 728 O O . ILE A 1 91 ? -12.005 -0.818 18.172 1.00 80.62 91 ILE A O 1
ATOM 732 N N . TYR A 1 92 ? -12.242 -2.107 19.951 1.00 79.88 92 TYR A N 1
ATOM 733 C CA . TYR A 1 92 ? -11.793 -1.040 20.860 1.00 79.88 92 TYR A CA 1
ATOM 734 C C . TYR A 1 92 ? -10.294 -0.713 20.744 1.00 79.88 92 TYR A C 1
ATOM 736 O O . TYR A 1 92 ? -9.897 0.428 20.958 1.00 79.88 92 TYR A O 1
ATOM 744 N N . GLU A 1 93 ? -9.473 -1.677 20.325 1.00 85.38 93 GLU A N 1
ATOM 745 C CA . GLU A 1 93 ? -8.010 -1.553 20.223 1.00 85.38 93 GLU A CA 1
ATOM 746 C C . GLU A 1 93 ? -7.551 -1.346 18.767 1.00 85.38 93 GLU A C 1
ATOM 748 O O . GLU A 1 93 ? -6.613 -1.980 18.270 1.00 85.38 93 GLU A O 1
ATOM 753 N N . ILE A 1 94 ? -8.236 -0.457 18.036 1.00 91.38 94 ILE A N 1
ATOM 754 C CA . ILE A 1 94 ? -7.938 -0.209 16.614 1.00 91.38 94 ILE A CA 1
ATOM 755 C C . ILE A 1 94 ? -6.507 0.311 16.403 1.00 91.38 94 ILE A C 1
ATOM 757 O O . ILE A 1 94 ? -5.907 0.047 15.363 1.00 91.38 94 ILE A O 1
ATOM 761 N N . GLU A 1 95 ? -5.936 0.990 17.399 1.00 93.50 95 GLU A N 1
ATOM 762 C CA . GLU A 1 95 ? -4.546 1.451 17.421 1.00 93.50 95 GLU A CA 1
ATOM 763 C C . GLU A 1 95 ? -3.524 0.314 17.288 1.00 93.50 95 GLU A C 1
ATOM 765 O O . GLU A 1 95 ? -2.545 0.466 16.556 1.00 93.50 95 GLU A O 1
ATOM 770 N N . ILE A 1 96 ? -3.764 -0.845 17.914 1.00 92.19 96 ILE A N 1
ATOM 771 C CA . ILE A 1 96 ? -2.879 -2.013 17.806 1.00 92.19 96 ILE A CA 1
ATOM 772 C C . ILE A 1 96 ? -2.922 -2.541 16.378 1.00 92.19 96 ILE A C 1
ATOM 774 O O . ILE A 1 96 ? -1.883 -2.730 15.745 1.00 92.19 96 ILE A O 1
ATOM 778 N N . THR A 1 97 ? -4.131 -2.711 15.842 1.00 93.50 97 THR A N 1
ATOM 779 C CA . THR A 1 97 ? -4.321 -3.185 14.467 1.00 93.50 97 THR A CA 1
ATOM 780 C C . THR A 1 97 ? -3.692 -2.216 13.468 1.00 93.50 97 THR A C 1
ATOM 782 O O . THR A 1 97 ? -3.033 -2.641 12.521 1.00 93.50 97 THR A O 1
ATOM 785 N N . PHE A 1 98 ? -3.831 -0.907 13.695 1.00 96.69 98 PHE A N 1
ATOM 786 C CA . PHE A 1 98 ? -3.237 0.121 12.847 1.00 96.69 98 PHE A CA 1
ATOM 787 C C . PHE A 1 98 ? -1.716 0.007 12.846 1.00 96.69 98 PHE A C 1
ATOM 789 O O . PHE A 1 98 ? -1.121 -0.097 11.777 1.00 96.69 98 PHE A O 1
ATOM 796 N N . LYS A 1 99 ? -1.101 -0.053 14.034 1.00 97.12 99 LYS A N 1
ATOM 797 C CA . LYS A 1 99 ? 0.353 -0.172 14.186 1.00 97.12 99 LYS A CA 1
ATOM 798 C C . LYS A 1 99 ? 0.897 -1.399 13.466 1.00 97.12 99 LYS A C 1
ATOM 800 O O . LYS A 1 99 ? 1.922 -1.308 12.801 1.00 97.12 99 LYS A O 1
ATOM 805 N N . GLN A 1 100 ? 0.193 -2.528 13.536 1.00 96.06 100 GLN A N 1
ATOM 806 C CA . GLN A 1 100 ? 0.592 -3.737 12.815 1.00 96.06 100 GLN A CA 1
ATOM 807 C C . GLN A 1 100 ? 0.438 -3.601 11.295 1.00 96.06 100 GLN A C 1
ATOM 809 O O . GLN A 1 100 ? 1.309 -4.038 10.547 1.00 96.06 100 GLN A O 1
ATOM 814 N N . LEU A 1 101 ? -0.617 -2.935 10.821 1.00 97.00 101 LEU A N 1
ATOM 815 C CA . LEU A 1 101 ? -0.852 -2.677 9.395 1.00 97.00 101 LEU A CA 1
ATOM 816 C C . LEU A 1 101 ? 0.008 -1.549 8.808 1.00 97.00 101 LEU A C 1
ATOM 818 O O . LEU A 1 101 ? -0.047 -1.315 7.598 1.00 97.00 101 LEU A O 1
ATOM 822 N N . THR A 1 102 ? 0.817 -0.868 9.613 1.00 97.88 102 THR A N 1
ATOM 823 C CA . THR A 1 102 ? 1.800 0.127 9.156 1.00 97.88 102 THR A CA 1
ATOM 824 C C . THR A 1 102 ? 3.241 -0.272 9.470 1.00 97.88 102 THR A C 1
ATOM 826 O O . THR A 1 102 ? 4.158 0.492 9.183 1.00 97.88 102 THR A O 1
ATOM 829 N N . ASN A 1 103 ? 3.464 -1.477 10.006 1.00 95.88 103 ASN A N 1
ATOM 830 C CA . ASN A 1 103 ? 4.772 -1.950 10.459 1.00 95.88 103 ASN A CA 1
ATOM 831 C C . ASN A 1 103 ? 5.686 -2.417 9.305 1.00 95.88 103 ASN A C 1
ATOM 833 O O . ASN A 1 103 ? 6.123 -3.567 9.246 1.00 95.88 103 ASN A O 1
ATOM 837 N N . ASN A 1 104 ? 5.954 -1.537 8.340 1.00 96.69 104 ASN A N 1
ATOM 838 C CA . ASN A 1 104 ? 6.982 -1.735 7.321 1.00 96.69 104 ASN A CA 1
ATOM 839 C C . ASN A 1 104 ? 7.738 -0.431 7.048 1.00 96.69 104 ASN A C 1
ATOM 841 O O . ASN A 1 104 ? 7.256 0.652 7.358 1.00 96.69 104 ASN A O 1
ATOM 845 N N . THR A 1 105 ? 8.893 -0.520 6.389 1.00 95.00 105 THR A N 1
ATOM 846 C CA . THR A 1 105 ? 9.738 0.649 6.081 1.00 95.00 105 THR A CA 1
ATOM 847 C C . THR A 1 105 ? 9.015 1.737 5.286 1.00 95.00 105 THR A C 1
ATOM 849 O O . THR A 1 105 ? 9.362 2.908 5.386 1.00 95.00 105 THR A O 1
ATOM 852 N N . TYR A 1 106 ? 8.011 1.380 4.479 1.00 97.94 106 TYR A N 1
ATOM 853 C CA . TYR A 1 106 ? 7.269 2.377 3.716 1.00 97.94 106 TYR A CA 1
ATOM 854 C C . TYR A 1 106 ? 6.325 3.190 4.607 1.00 97.94 106 TYR A C 1
ATOM 856 O O . TYR A 1 106 ? 6.252 4.397 4.424 1.00 97.94 106 TYR A O 1
ATOM 864 N N . LEU A 1 107 ? 5.623 2.563 5.556 1.00 97.94 107 LEU A N 1
ATOM 865 C CA . LEU A 1 107 ? 4.593 3.174 6.408 1.00 97.94 107 LEU A CA 1
ATOM 866 C C . LEU A 1 107 ? 5.060 3.481 7.839 1.00 97.94 107 LEU A C 1
ATOM 868 O O . LEU A 1 107 ? 4.286 4.044 8.608 1.00 97.94 107 LEU A O 1
ATOM 872 N N . GLU A 1 108 ? 6.304 3.160 8.194 1.00 94.62 108 GLU A N 1
ATOM 873 C CA . GLU A 1 108 ? 6.851 3.310 9.549 1.00 94.62 108 GLU A CA 1
ATOM 874 C C . GLU A 1 108 ? 6.558 4.694 10.144 1.00 94.62 108 GLU A C 1
ATOM 876 O O . GLU A 1 108 ? 6.068 4.782 11.269 1.00 94.62 108 GLU A O 1
ATOM 881 N N . GLU A 1 109 ? 6.751 5.756 9.351 1.00 93.88 109 GLU A N 1
ATOM 882 C CA . GLU A 1 109 ? 6.567 7.151 9.773 1.00 93.88 109 GLU A CA 1
ATOM 883 C C . GLU A 1 109 ? 5.166 7.450 10.328 1.00 93.88 109 GLU A C 1
ATOM 885 O O . GLU A 1 109 ? 5.020 8.324 11.177 1.00 93.88 109 GLU A O 1
ATOM 890 N N . ILE A 1 110 ? 4.134 6.715 9.891 1.00 96.06 110 ILE A N 1
ATOM 891 C CA . ILE A 1 110 ? 2.761 6.926 10.359 1.00 96.06 110 ILE A CA 1
ATOM 892 C C . ILE A 1 110 ? 2.348 5.996 11.498 1.00 96.06 110 ILE A C 1
ATOM 894 O O . ILE A 1 110 ? 1.278 6.197 12.066 1.00 96.06 110 ILE A O 1
ATOM 898 N N . THR A 1 111 ? 3.176 5.021 11.880 1.00 95.44 111 THR A N 1
ATOM 899 C CA . THR A 1 111 ? 2.810 3.960 12.839 1.00 95.44 111 THR A CA 1
ATOM 900 C C . THR A 1 111 ? 2.356 4.510 14.186 1.00 95.44 111 THR A C 1
ATOM 902 O O . THR A 1 111 ? 1.308 4.123 14.697 1.00 95.44 111 THR A O 1
ATOM 905 N N . ASN A 1 112 ? 3.099 5.470 14.736 1.00 94.06 112 ASN A N 1
ATOM 906 C CA . ASN A 1 112 ? 2.807 6.039 16.055 1.00 94.06 112 ASN A CA 1
ATOM 907 C C . ASN A 1 112 ? 1.854 7.246 16.000 1.00 94.06 112 ASN A C 1
ATOM 909 O O . ASN A 1 112 ? 1.449 7.762 17.039 1.00 94.06 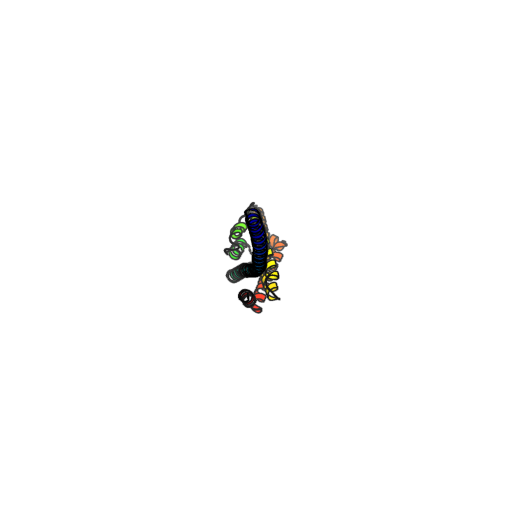112 ASN A O 1
ATOM 913 N N . ILE A 1 113 ? 1.455 7.701 14.804 1.00 95.00 113 ILE A N 1
ATOM 914 C CA . ILE A 1 113 ? 0.560 8.862 14.652 1.00 95.00 113 ILE A CA 1
ATOM 915 C C . ILE A 1 113 ? -0.847 8.559 15.179 1.00 95.00 113 ILE A C 1
ATOM 917 O O . ILE A 1 113 ? -1.557 9.467 15.614 1.00 95.00 113 ILE A O 1
ATOM 921 N N . ILE A 1 114 ? -1.245 7.285 15.191 1.00 94.88 114 ILE A N 1
ATOM 922 C CA . ILE A 1 114 ? -2.549 6.860 15.706 1.00 94.88 114 ILE A CA 1
ATOM 923 C C . ILE A 1 114 ? -2.746 7.247 17.185 1.00 94.88 114 ILE A C 1
ATOM 925 O O . ILE A 1 114 ? -3.854 7.605 17.578 1.00 94.88 114 ILE A O 1
ATOM 929 N N . ASP A 1 115 ? -1.665 7.325 17.970 1.00 94.06 115 ASP A N 1
ATOM 930 C CA . ASP A 1 115 ? -1.694 7.737 19.383 1.00 94.06 115 ASP A CA 1
ATOM 931 C C . ASP A 1 115 ? -1.808 9.264 19.561 1.00 94.06 115 ASP A C 1
ATOM 933 O O . ASP A 1 115 ? -2.116 9.756 20.644 1.00 94.06 115 ASP A O 1
ATOM 937 N N . ARG A 1 116 ? -1.541 10.032 18.497 1.00 93.44 116 ARG A N 1
ATOM 938 C CA . ARG A 1 116 ? -1.434 11.503 18.484 1.00 93.44 116 ARG A CA 1
ATOM 939 C C . ARG A 1 116 ? -2.401 12.116 17.466 1.00 93.44 116 ARG A C 1
ATOM 941 O O . ARG A 1 116 ? -2.097 13.105 16.796 1.00 93.44 116 ARG A O 1
ATOM 948 N N . CYS A 1 117 ? -3.569 11.493 17.295 1.00 92.31 117 CYS A N 1
ATOM 949 C CA . CYS A 1 117 ? -4.582 11.936 16.338 1.00 92.31 117 CYS A CA 1
ATOM 950 C C . CYS A 1 117 ? -4.923 13.430 16.512 1.00 92.31 117 CYS A C 1
ATOM 952 O O . CYS A 1 117 ? -5.131 13.894 17.629 1.00 92.31 117 CYS A O 1
ATOM 954 N N . LEU A 1 118 ? -5.062 14.159 15.396 1.00 92.94 118 LEU A N 1
ATOM 955 C CA . LEU A 1 118 ? -5.343 15.605 15.322 1.00 92.94 118 LEU A CA 1
ATOM 956 C C . LEU A 1 118 ? -4.246 16.538 15.871 1.00 92.94 118 LEU A C 1
ATOM 958 O O . LEU A 1 118 ? -4.375 17.756 15.740 1.00 92.94 118 LEU A O 1
ATOM 962 N N . GLU A 1 119 ? -3.160 16.013 16.437 1.00 94.88 119 GLU A N 1
ATOM 963 C CA . GLU A 1 119 ? -2.023 16.830 16.856 1.00 94.88 119 GLU A CA 1
ATOM 964 C C . GLU A 1 119 ? -1.140 17.200 15.658 1.00 94.88 119 GLU A C 1
ATOM 966 O O . GLU A 1 119 ? -0.907 16.395 14.755 1.00 94.88 119 GLU A O 1
ATOM 971 N N . GLN A 1 120 ? -0.616 18.425 15.649 1.00 93.62 120 GLN A N 1
ATOM 972 C CA . GLN A 1 120 ? 0.384 18.855 14.670 1.00 93.62 120 GLN A CA 1
ATOM 973 C C . GLN A 1 120 ? 1.796 18.544 15.199 1.00 93.62 120 GLN A C 1
ATO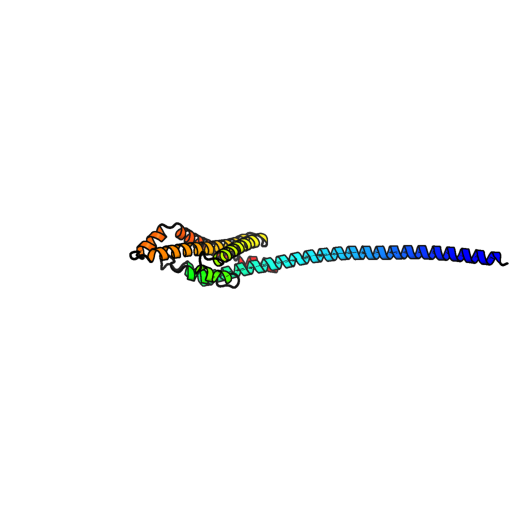M 975 O O . GLN A 1 120 ? 2.031 18.730 16.394 1.00 93.62 120 GLN A O 1
ATOM 980 N N . PRO A 1 121 ? 2.746 18.105 14.350 1.00 93.94 121 PRO A N 1
ATOM 981 C CA . PRO A 1 121 ? 2.646 17.943 12.891 1.00 93.94 121 PRO A CA 1
ATOM 982 C C . PRO A 1 121 ? 2.053 16.596 12.427 1.00 93.94 121 PRO A C 1
ATOM 984 O O . PRO A 1 121 ? 1.805 16.423 11.234 1.00 93.94 121 PRO A O 1
ATOM 987 N N . TYR A 1 122 ? 1.781 15.667 13.346 1.00 95.06 122 TYR A N 1
ATOM 988 C CA . TYR A 1 122 ? 1.402 14.280 13.048 1.00 95.06 122 TYR A CA 1
ATOM 989 C C . TYR A 1 122 ? 0.189 14.143 12.115 1.00 95.06 122 TYR A C 1
ATOM 991 O O . TYR A 1 122 ? 0.202 13.349 11.177 1.00 95.06 122 TYR A O 1
ATOM 999 N N . GLN A 1 123 ? -0.861 14.950 12.295 1.00 94.50 123 GLN A N 1
ATOM 1000 C CA . GLN A 1 123 ? -2.020 14.924 11.397 1.00 94.50 123 GLN A CA 1
ATOM 1001 C C . GLN A 1 123 ? -1.624 15.223 9.944 1.00 94.50 123 GLN A C 1
ATOM 1003 O O . GLN A 1 123 ? -2.113 14.570 9.022 1.00 94.50 123 GLN A O 1
ATOM 1008 N N . LYS A 1 124 ? -0.746 16.207 9.724 1.00 95.69 124 LYS A N 1
ATOM 1009 C CA . LYS A 1 124 ? -0.276 16.567 8.383 1.00 95.69 124 LYS A CA 1
ATOM 1010 C C . LYS A 1 124 ? 0.550 15.436 7.774 1.00 95.69 124 LYS A C 1
ATOM 1012 O O . LYS A 1 124 ? 0.340 15.104 6.611 1.00 95.69 124 LYS A O 1
ATOM 1017 N N . GLU A 1 125 ? 1.454 14.848 8.548 1.00 96.12 125 GLU A N 1
ATOM 1018 C CA . GLU A 1 125 ? 2.295 13.725 8.114 1.00 96.12 125 GLU A CA 1
ATOM 1019 C C . GLU A 1 125 ? 1.447 12.517 7.703 1.00 96.12 125 GLU A C 1
ATOM 1021 O O . GLU A 1 125 ? 1.635 11.967 6.617 1.00 96.12 125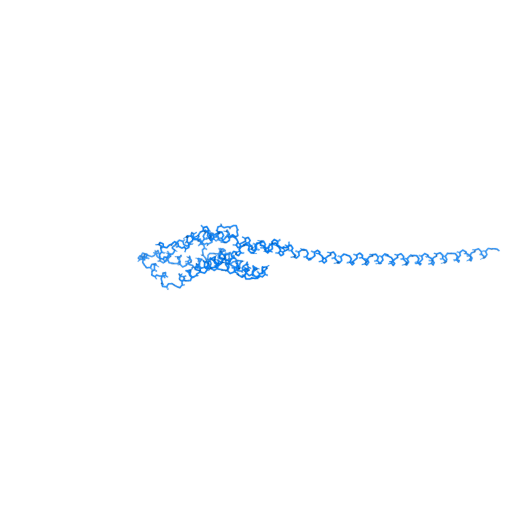 GLU A O 1
ATOM 1026 N N . PHE A 1 126 ? 0.424 12.184 8.494 1.00 97.44 126 PHE A N 1
ATOM 1027 C CA . PHE A 1 126 ? -0.538 11.146 8.137 1.00 97.44 126 PHE A CA 1
ATOM 1028 C C . PHE A 1 126 ? -1.241 11.437 6.808 1.00 97.44 126 PHE A C 1
ATOM 1030 O O . PHE A 1 126 ? -1.268 10.579 5.929 1.00 97.44 126 PHE A O 1
ATOM 1037 N N . LEU A 1 127 ? -1.775 12.649 6.621 1.00 97.38 127 LEU A N 1
ATOM 1038 C CA . LEU A 1 127 ? -2.473 13.015 5.383 1.00 97.38 127 LEU A CA 1
ATOM 1039 C C . LEU A 1 127 ? -1.560 12.934 4.152 1.00 97.38 127 LEU A C 1
ATOM 1041 O O . LEU A 1 127 ? -1.990 12.428 3.118 1.00 97.38 127 LEU A O 1
ATOM 1045 N N . ILE A 1 128 ? -0.302 13.369 4.272 1.00 97.94 128 ILE A N 1
ATOM 1046 C CA . ILE A 1 128 ? 0.695 13.252 3.199 1.00 97.94 128 ILE A CA 1
ATOM 1047 C C . ILE A 1 128 ? 0.917 11.783 2.832 1.00 97.94 128 ILE A C 1
ATOM 1049 O O . ILE A 1 128 ? 0.938 11.441 1.651 1.00 97.94 128 ILE A O 1
ATOM 1053 N N . LYS A 1 129 ? 1.047 10.893 3.821 1.00 98.12 129 LYS A N 1
ATOM 1054 C CA . LYS A 1 129 ? 1.267 9.469 3.552 1.00 98.12 129 LYS A CA 1
ATOM 1055 C C . LYS A 1 129 ? 0.056 8.779 2.933 1.00 98.12 129 LYS A C 1
ATOM 1057 O O . LYS A 1 129 ? 0.203 7.927 2.057 1.00 98.12 129 LYS A O 1
ATOM 1062 N N . ILE A 1 130 ? -1.139 9.161 3.369 1.00 98.06 130 ILE A N 1
ATOM 1063 C CA . ILE A 1 130 ? -2.401 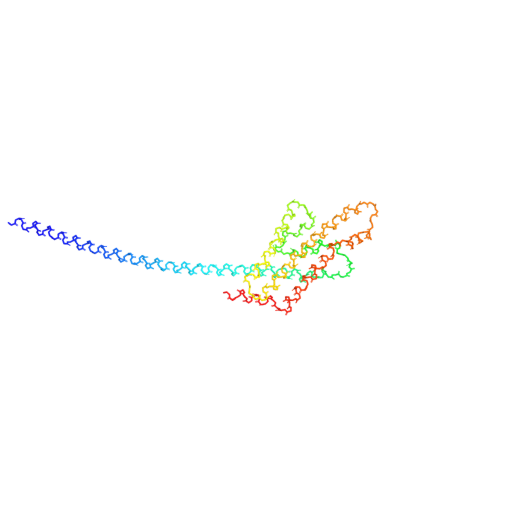8.679 2.810 1.00 98.06 130 ILE A CA 1
ATOM 1064 C C . ILE A 1 130 ? -2.548 9.105 1.339 1.00 98.06 130 ILE A C 1
ATOM 1066 O O . ILE A 1 130 ? -2.954 8.278 0.523 1.00 98.06 130 ILE A O 1
ATOM 1070 N N . ASP A 1 131 ? -2.156 10.330 0.979 1.00 98.25 131 ASP A N 1
ATOM 1071 C CA . ASP A 1 131 ? -2.103 10.787 -0.420 1.00 98.25 131 ASP A CA 1
ATOM 1072 C C . ASP A 1 131 ? -1.006 10.061 -1.222 1.00 98.25 131 ASP A C 1
ATOM 1074 O O . ASP A 1 131 ? -1.219 9.627 -2.355 1.00 98.25 131 ASP A O 1
ATOM 1078 N N . ALA A 1 132 ? 0.160 9.816 -0.615 1.00 98.38 132 ALA A N 1
ATOM 1079 C CA . ALA A 1 132 ? 1.237 9.055 -1.246 1.00 98.38 132 ALA A CA 1
ATOM 1080 C C . ALA A 1 132 ? 0.796 7.633 -1.649 1.00 98.38 132 ALA A C 1
ATOM 1082 O O . ALA A 1 132 ? 1.129 7.178 -2.744 1.00 98.38 132 ALA A O 1
ATOM 1083 N N . LEU A 1 133 ? -0.001 6.947 -0.822 1.00 98.50 133 LEU A N 1
ATOM 1084 C CA . LEU A 1 133 ? -0.577 5.642 -1.169 1.00 98.50 133 LEU A CA 1
ATOM 1085 C C . LEU A 1 133 ? -1.569 5.721 -2.342 1.00 98.50 133 LEU A C 1
ATOM 1087 O O . LEU A 1 133 ? -1.566 4.848 -3.214 1.00 98.50 133 LEU A O 1
ATOM 1091 N N . GLU A 1 134 ? -2.401 6.762 -2.394 1.00 98.38 134 GLU A N 1
ATOM 1092 C CA . GLU A 1 134 ? -3.311 6.999 -3.522 1.00 98.38 134 GLU A CA 1
ATOM 1093 C C . GLU A 1 134 ? -2.533 7.249 -4.826 1.00 98.38 134 GLU A C 1
ATOM 1095 O O . GLU A 1 134 ? -2.856 6.680 -5.878 1.00 98.38 134 GLU A O 1
ATOM 1100 N N . ASN A 1 135 ? -1.435 8.000 -4.738 1.00 98.44 135 ASN A N 1
ATOM 1101 C CA . ASN A 1 135 ? -0.507 8.218 -5.843 1.00 98.44 135 ASN A CA 1
ATOM 1102 C C . ASN A 1 135 ? 0.171 6.917 -6.297 1.00 98.44 135 ASN A C 1
ATOM 1104 O O . ASN A 1 135 ? 0.327 6.706 -7.500 1.00 98.44 135 ASN A O 1
ATOM 1108 N N . VAL A 1 136 ? 0.548 6.017 -5.381 1.00 98.75 136 VAL A N 1
ATOM 1109 C CA . VAL A 1 136 ? 1.087 4.689 -5.734 1.00 98.75 136 VAL A CA 1
ATOM 1110 C C . VAL A 1 136 ? 0.038 3.851 -6.466 1.00 98.75 136 VAL A C 1
ATOM 1112 O O . VAL A 1 136 ? 0.345 3.278 -7.509 1.00 98.75 136 VAL A O 1
ATOM 1115 N N . SER A 1 137 ? -1.207 3.815 -5.980 1.00 98.75 137 SER A N 1
ATOM 1116 C CA . SER A 1 137 ? -2.322 3.137 -6.664 1.00 98.75 137 SER A CA 1
ATOM 1117 C C . SER A 1 137 ? -2.483 3.633 -8.107 1.00 98.75 137 SER A C 1
ATOM 1119 O O . SER A 1 137 ? -2.528 2.833 -9.046 1.00 98.75 137 SER A O 1
ATOM 1121 N N . SER A 1 138 ? -2.504 4.954 -8.300 1.00 98.56 138 SER A N 1
ATOM 1122 C CA . SER A 1 138 ? -2.637 5.570 -9.622 1.00 98.56 138 SER A CA 1
ATOM 1123 C C . SER A 1 138 ? -1.439 5.264 -10.520 1.00 98.56 138 SER A C 1
ATOM 1125 O O . SER A 1 138 ? -1.614 4.893 -11.680 1.00 98.56 138 SER A O 1
ATOM 1127 N N . GLN A 1 139 ? -0.219 5.337 -9.981 1.00 98.38 139 GLN A N 1
ATOM 1128 C CA . GLN A 1 139 ? 0.995 4.987 -10.717 1.00 98.38 139 GLN A CA 1
ATOM 1129 C C . GLN A 1 139 ? 0.990 3.530 -11.169 1.00 98.38 139 GLN A C 1
ATOM 1131 O O . GLN A 1 139 ? 1.275 3.277 -12.335 1.00 98.38 139 GLN A O 1
ATOM 1136 N N . ILE A 1 140 ? 0.606 2.580 -10.309 1.00 98.62 140 ILE A N 1
ATOM 1137 C CA . ILE A 1 140 ? 0.503 1.157 -10.672 1.00 98.62 140 ILE A CA 1
ATOM 1138 C C . ILE A 1 140 ? -0.400 0.977 -11.895 1.00 98.62 140 ILE A C 1
ATOM 1140 O O . ILE A 1 140 ? -0.017 0.286 -12.838 1.00 98.62 140 ILE A O 1
ATOM 1144 N N . LYS A 1 141 ? -1.562 1.638 -11.908 1.00 98.19 141 LYS A N 1
ATOM 1145 C CA . LYS A 1 141 ? -2.532 1.566 -13.011 1.00 98.19 141 LYS A CA 1
ATOM 1146 C C . LYS A 1 141 ? -2.013 2.166 -14.322 1.00 98.19 141 LYS A C 1
ATOM 1148 O O . LYS A 1 141 ? -2.518 1.805 -15.378 1.00 98.19 141 LYS A O 1
ATOM 1153 N N . LEU A 1 142 ? -1.039 3.075 -14.256 1.00 96.75 142 LEU A N 1
ATOM 1154 C CA . LEU A 1 142 ? -0.439 3.730 -15.421 1.00 96.75 142 LEU A CA 1
ATOM 1155 C C . LEU A 1 142 ? 0.785 2.983 -15.961 1.00 96.75 142 LEU A C 1
ATOM 1157 O O . LEU A 1 142 ? 0.965 2.886 -17.172 1.00 96.75 142 LEU A O 1
ATOM 1161 N N . ILE A 1 143 ? 1.660 2.500 -15.076 1.00 95.69 143 ILE A N 1
ATOM 1162 C CA . ILE A 1 143 ? 2.967 1.952 -15.471 1.00 95.69 143 ILE A CA 1
ATOM 1163 C C . ILE A 1 143 ? 2.918 0.457 -15.779 1.00 95.69 143 ILE A C 1
ATOM 1165 O O . ILE A 1 143 ? 3.806 -0.042 -16.475 1.00 95.69 143 ILE A O 1
ATOM 1169 N N . PHE A 1 144 ? 1.922 -0.257 -15.254 1.00 95.94 144 PHE A N 1
ATOM 1170 C CA . PHE A 1 144 ? 1.650 -1.651 -15.580 1.00 95.94 144 PHE A CA 1
ATOM 1171 C C . PHE A 1 144 ? 0.480 -1.755 -16.548 1.00 95.94 144 PHE A C 1
ATOM 1173 O O . PHE A 1 144 ? -0.378 -0.884 -16.639 1.00 95.94 144 PHE A O 1
ATOM 1180 N N . GLU A 1 145 ? 0.448 -2.856 -17.279 1.00 90.56 145 GLU A N 1
ATOM 1181 C CA . GLU A 1 145 ? -0.540 -3.086 -18.318 1.00 90.56 145 GLU A CA 1
ATOM 1182 C C . GLU A 1 145 ? -1.670 -3.980 -17.816 1.00 90.56 145 GLU A C 1
ATOM 1184 O O . GLU A 1 145 ? -1.489 -4.747 -16.864 1.00 90.56 145 GLU A O 1
ATOM 1189 N N . ASN A 1 146 ? -2.784 -3.940 -18.561 1.00 93.69 146 ASN A N 1
ATOM 1190 C CA . ASN A 1 146 ? -3.947 -4.833 -18.499 1.00 93.69 146 ASN A CA 1
ATOM 1191 C C . ASN A 1 146 ? -4.698 -4.860 -17.147 1.00 93.69 146 ASN A C 1
ATOM 1193 O O . ASN A 1 146 ? -4.449 -4.072 -16.237 1.00 93.69 146 ASN A O 1
ATOM 1197 N N . LYS A 1 147 ? -5.670 -5.778 -17.023 1.00 97.12 147 LYS A N 1
ATOM 1198 C CA . LYS A 1 147 ? -6.519 -5.901 -15.828 1.00 97.12 147 LYS A CA 1
ATOM 1199 C C . LYS A 1 147 ? -5.734 -6.115 -14.527 1.00 97.12 147 LYS A C 1
ATOM 1201 O O . LYS A 1 147 ? -6.208 -5.709 -13.474 1.00 97.12 147 LYS A O 1
ATOM 1206 N N . TYR A 1 148 ? -4.547 -6.724 -14.572 1.00 97.62 148 TYR A N 1
ATOM 1207 C CA . TYR A 1 148 ? -3.752 -7.005 -13.373 1.00 97.62 148 TYR A CA 1
ATOM 1208 C C . TYR A 1 148 ? -3.217 -5.720 -12.724 1.00 97.62 148 TYR A C 1
ATOM 1210 O O . TYR A 1 148 ? -3.110 -5.669 -11.500 1.00 97.62 148 TYR A O 1
ATOM 1218 N N . ALA A 1 149 ? -2.934 -4.680 -13.519 1.00 97.94 149 ALA A N 1
ATOM 1219 C CA . ALA A 1 149 ? -2.557 -3.361 -13.012 1.00 97.94 149 ALA A CA 1
ATOM 1220 C C . ALA A 1 149 ? -3.704 -2.717 -12.222 1.00 97.94 149 ALA A C 1
ATOM 1222 O O . ALA A 1 149 ? -3.494 -2.203 -11.126 1.00 97.94 149 ALA A O 1
ATOM 1223 N N . ILE A 1 150 ? -4.928 -2.813 -12.752 1.00 98.56 150 ILE A N 1
ATOM 1224 C CA . ILE A 1 150 ? -6.134 -2.301 -12.091 1.00 98.56 150 ILE A CA 1
ATOM 1225 C C . ILE A 1 150 ? -6.353 -3.008 -10.757 1.00 98.56 150 ILE A C 1
ATOM 1227 O O . ILE A 1 150 ? -6.461 -2.336 -9.738 1.00 98.56 150 ILE A O 1
ATOM 1231 N N . LEU A 1 151 ? -6.304 -4.344 -10.744 1.00 98.75 151 LEU A N 1
ATOM 1232 C CA . LEU A 1 151 ? -6.485 -5.136 -9.525 1.00 98.75 151 LEU A CA 1
ATOM 1233 C C . LEU A 1 151 ? -5.451 -4.798 -8.442 1.00 98.75 151 LEU A C 1
ATOM 1235 O O . LEU A 1 151 ? -5.813 -4.614 -7.282 1.00 98.75 151 LEU A O 1
ATOM 1239 N N . LEU A 1 152 ? -4.167 -4.689 -8.807 1.00 98.81 152 LEU A N 1
ATOM 1240 C CA . LEU A 1 152 ? -3.119 -4.342 -7.845 1.00 98.81 152 LEU A CA 1
ATOM 1241 C C . LEU A 1 152 ? -3.267 -2.902 -7.333 1.00 98.81 152 LEU A C 1
ATOM 1243 O O . LEU A 1 152 ? -3.123 -2.665 -6.136 1.00 98.81 152 LEU A O 1
ATOM 1247 N N . GLY A 1 153 ? -3.569 -1.947 -8.216 1.00 98.75 153 GLY A N 1
ATOM 1248 C CA . GLY A 1 153 ? -3.800 -0.558 -7.823 1.00 98.75 153 GLY A CA 1
ATOM 1249 C C . GLY A 1 153 ? -5.024 -0.408 -6.915 1.00 98.75 153 GLY A C 1
ATOM 1250 O O . GLY A 1 153 ? -4.957 0.281 -5.902 1.00 98.75 153 GLY A O 1
ATOM 1251 N N . ASP A 1 154 ? -6.122 -1.102 -7.224 1.00 98.81 154 ASP A N 1
ATOM 1252 C CA . ASP A 1 154 ? -7.336 -1.101 -6.401 1.00 98.81 154 ASP A CA 1
ATOM 1253 C C . ASP A 1 154 ? -7.087 -1.686 -5.012 1.00 98.81 154 ASP A C 1
ATOM 1255 O O . ASP A 1 154 ? -7.561 -1.119 -4.031 1.00 98.81 154 ASP A O 1
ATOM 1259 N N . TYR A 1 155 ? -6.279 -2.745 -4.899 1.00 98.88 155 TYR A N 1
ATOM 1260 C CA . TYR A 1 155 ? -5.854 -3.260 -3.597 1.00 98.88 155 TYR A CA 1
ATOM 1261 C C . TYR A 1 155 ? -5.122 -2.196 -2.765 1.00 98.88 155 TYR A C 1
ATOM 1263 O O . TYR A 1 155 ? -5.473 -1.976 -1.605 1.00 98.88 155 TYR A O 1
ATOM 1271 N N . VAL A 1 156 ? -4.149 -1.488 -3.354 1.00 98.88 156 VAL A N 1
ATOM 1272 C CA . VAL A 1 156 ? -3.422 -0.403 -2.663 1.00 98.88 156 VAL A CA 1
ATOM 1273 C C . VAL A 1 156 ? -4.383 0.706 -2.223 1.00 98.88 156 VAL A C 1
ATOM 1275 O O . VAL A 1 156 ? -4.292 1.194 -1.097 1.00 98.88 156 VAL A O 1
ATOM 1278 N N . LEU A 1 157 ? -5.346 1.070 -3.073 1.00 98.88 157 LEU A N 1
ATOM 1279 C CA . LEU A 1 157 ? -6.362 2.067 -2.743 1.00 98.88 157 LEU A CA 1
ATOM 1280 C C . LEU A 1 157 ? -7.295 1.602 -1.614 1.00 98.88 157 LEU A C 1
ATOM 1282 O O . LEU A 1 157 ? -7.646 2.390 -0.740 1.00 98.88 157 LEU A O 1
ATOM 1286 N N . CYS A 1 158 ? -7.706 0.335 -1.604 1.00 98.81 158 CYS A N 1
ATOM 1287 C CA . CYS A 1 158 ? -8.487 -0.236 -0.508 1.00 98.81 158 CYS A CA 1
ATOM 1288 C C . CYS A 1 158 ? -7.706 -0.210 0.810 1.00 98.81 158 CYS A C 1
ATOM 1290 O O . CYS A 1 158 ? -8.279 0.145 1.840 1.00 98.81 158 CYS A O 1
ATOM 1292 N N . TYR A 1 159 ? -6.403 -0.499 0.771 1.00 98.81 159 TYR A N 1
ATOM 1293 C CA . TYR A 1 159 ? -5.531 -0.444 1.945 1.00 98.81 159 TYR A CA 1
ATOM 1294 C C . TYR A 1 159 ? -5.439 0.983 2.502 1.00 98.81 159 TYR A C 1
ATOM 1296 O O . TYR A 1 159 ? -5.642 1.211 3.692 1.00 98.81 159 TYR A O 1
ATOM 1304 N N . GLN A 1 160 ? -5.222 1.969 1.627 1.00 98.62 160 GLN A N 1
ATOM 1305 C CA . GLN A 1 160 ? -5.229 3.392 1.976 1.00 98.62 160 GLN A CA 1
ATOM 1306 C C . GLN A 1 160 ? -6.548 3.820 2.634 1.00 98.62 160 GLN A C 1
ATOM 1308 O O . GLN A 1 160 ? -6.543 4.465 3.687 1.00 98.62 160 GLN A O 1
ATOM 1313 N N . LYS A 1 161 ? -7.685 3.417 2.054 1.00 98.69 161 LYS A N 1
ATOM 1314 C CA . LYS A 1 161 ? -9.015 3.723 2.596 1.00 98.69 161 LYS A CA 1
ATOM 1315 C C . LYS A 1 161 ? -9.222 3.094 3.968 1.00 98.69 161 LYS A C 1
ATOM 1317 O O . LYS A 1 161 ? -9.817 3.743 4.827 1.00 98.69 161 LYS A O 1
ATOM 1322 N N . LEU A 1 162 ? -8.736 1.870 4.182 1.00 98.31 162 LEU A N 1
ATOM 1323 C CA . LEU A 1 162 ? -8.785 1.219 5.487 1.00 98.31 162 LEU A CA 1
ATOM 1324 C C . LEU A 1 162 ? -8.010 2.031 6.528 1.00 98.31 162 LEU A C 1
ATOM 1326 O O . LEU A 1 162 ? -8.606 2.416 7.530 1.00 98.31 162 LEU A O 1
ATOM 1330 N N . LEU A 1 163 ? -6.746 2.381 6.267 1.00 98.31 163 LEU A N 1
ATOM 1331 C CA . LEU A 1 163 ? -5.935 3.180 7.198 1.00 98.31 163 LEU A CA 1
ATOM 1332 C C . LEU A 1 163 ? -6.612 4.512 7.557 1.00 98.31 163 LEU A C 1
ATOM 1334 O O . LEU A 1 163 ? -6.663 4.894 8.727 1.00 98.31 163 LEU A O 1
ATOM 1338 N N . LEU A 1 164 ? -7.208 5.193 6.573 1.00 98.06 164 LEU A N 1
ATOM 1339 C CA . LEU A 1 164 ? -7.973 6.417 6.812 1.00 98.06 164 LEU A CA 1
ATOM 1340 C C . LEU A 1 164 ? -9.195 6.180 7.714 1.00 98.06 164 LEU A C 1
ATOM 1342 O O . LEU A 1 164 ? -9.496 7.010 8.574 1.00 98.06 164 LEU A O 1
ATOM 1346 N N . LYS A 1 165 ? -9.911 5.062 7.543 1.00 97.62 165 LYS A N 1
ATOM 1347 C CA . LYS A 1 165 ? -11.052 4.711 8.404 1.00 97.62 165 LYS A CA 1
ATOM 1348 C C . LYS A 1 165 ? -10.638 4.316 9.808 1.00 97.62 165 LYS A C 1
ATOM 1350 O O . LYS A 1 165 ? -11.317 4.730 10.742 1.00 97.62 165 LYS A O 1
ATOM 1355 N N . MET A 1 166 ? -9.525 3.613 9.967 1.00 96.75 166 MET A N 1
ATOM 1356 C CA . MET A 1 166 ? -8.962 3.300 11.280 1.00 96.75 166 MET A CA 1
ATOM 1357 C C . MET A 1 166 ? -8.596 4.579 12.038 1.00 96.75 166 MET A C 1
ATOM 1359 O O . MET A 1 166 ? -8.995 4.739 13.185 1.00 96.75 166 MET A O 1
ATOM 1363 N N . TYR A 1 167 ? -7.952 5.542 11.371 1.00 97.25 167 TYR A N 1
ATOM 1364 C CA . TYR A 1 167 ? -7.630 6.846 11.960 1.00 97.25 167 TYR A CA 1
ATOM 1365 C C . TYR A 1 167 ? -8.879 7.631 12.388 1.00 97.25 167 TYR A C 1
ATOM 1367 O O . TYR A 1 167 ? -8.967 8.134 13.508 1.00 97.25 167 TYR A O 1
ATOM 1375 N N . GLN A 1 168 ? -9.894 7.704 11.519 1.00 96.38 168 GLN A N 1
ATOM 1376 C CA . GLN A 1 168 ? -11.170 8.357 11.844 1.00 96.38 168 GLN A CA 1
ATOM 1377 C C . GLN A 1 168 ? -11.893 7.671 13.008 1.00 96.38 168 GLN A C 1
ATOM 1379 O O . GLN A 1 168 ? -12.519 8.340 13.832 1.00 96.38 168 GLN A O 1
ATOM 1384 N N . TYR A 1 169 ? -11.810 6.346 13.076 1.00 95.44 169 TYR A N 1
ATOM 1385 C CA . TYR A 1 169 ? -12.402 5.568 14.148 1.00 95.44 169 TYR A CA 1
ATOM 1386 C C . TYR A 1 169 ? -11.645 5.750 15.473 1.00 95.44 169 TYR A C 1
ATOM 1388 O O . TYR A 1 169 ? -12.291 5.967 16.493 1.00 95.44 169 TYR A O 1
ATOM 1396 N N . GLN A 1 170 ? -10.310 5.829 15.465 1.00 95.31 170 GLN A N 1
ATOM 1397 C CA . GLN A 1 170 ? -9.526 6.181 16.657 1.00 95.31 170 GLN A CA 1
ATOM 1398 C C . GLN A 1 170 ? -9.885 7.574 17.190 1.00 95.31 170 GLN A C 1
ATOM 1400 O O . GLN A 1 170 ? -10.055 7.751 18.392 1.00 95.31 170 GLN A O 1
ATOM 1405 N N . ILE A 1 171 ? -10.063 8.576 16.319 1.00 94.88 171 ILE A N 1
ATOM 1406 C CA . ILE A 1 171 ? -10.529 9.911 16.741 1.00 94.88 171 ILE A CA 1
ATOM 1407 C C . ILE A 1 171 ? -11.878 9.812 17.460 1.00 94.88 171 ILE A C 1
ATOM 1409 O O . ILE A 1 171 ? -12.094 10.462 18.485 1.00 94.88 171 ILE A O 1
ATOM 1413 N N . PHE A 1 172 ? -12.790 9.006 16.917 1.00 93.25 172 PHE A N 1
ATOM 1414 C CA . PHE A 1 172 ? -14.090 8.775 17.525 1.00 93.25 172 PHE A CA 1
ATOM 1415 C C . PHE A 1 172 ? -13.961 8.110 18.903 1.00 93.25 172 PHE A C 1
ATOM 1417 O O . PHE A 1 172 ? -14.529 8.631 19.862 1.00 93.25 172 PHE A O 1
ATOM 1424 N N . LEU A 1 173 ? -13.150 7.055 19.033 1.00 91.06 173 LEU A N 1
ATOM 1425 C CA . LEU A 1 173 ? -12.869 6.399 20.316 1.00 91.06 173 LEU A CA 1
ATOM 1426 C C . LEU A 1 173 ? -12.236 7.361 21.333 1.00 91.06 173 LEU A C 1
ATOM 1428 O O . LEU A 1 173 ? -12.694 7.443 22.469 1.00 91.06 173 LEU A O 1
ATOM 1432 N N . ASN A 1 174 ? -11.265 8.178 20.920 1.00 91.19 174 ASN A N 1
ATOM 1433 C CA . ASN A 1 174 ? -10.650 9.199 21.773 1.00 91.19 174 ASN A CA 1
ATOM 1434 C C . ASN A 1 174 ? -11.688 10.197 22.313 1.00 91.19 174 ASN A C 1
ATOM 1436 O O . ASN A 1 174 ? -11.625 10.600 23.476 1.00 91.19 174 ASN A O 1
ATOM 1440 N N . ASN A 1 175 ? -12.656 10.598 21.486 1.00 88.88 175 ASN A N 1
ATOM 1441 C CA . ASN A 1 175 ? -13.737 11.488 21.907 1.00 88.88 175 ASN A CA 1
ATOM 1442 C C . ASN A 1 175 ? -14.725 10.793 22.850 1.00 88.88 175 ASN A C 1
ATOM 1444 O O . ASN A 1 175 ? -15.168 11.418 23.816 1.00 88.88 175 ASN A O 1
ATOM 1448 N N . LEU A 1 176 ? -15.046 9.519 22.607 1.00 86.44 176 LEU A N 1
ATOM 1449 C CA . LEU A 1 176 ? -15.863 8.719 23.520 1.00 86.44 176 LEU A CA 1
ATOM 1450 C C . LEU A 1 176 ? -15.193 8.586 24.889 1.00 86.44 176 LEU A C 1
ATOM 1452 O O . LEU A 1 176 ? -15.834 8.874 25.896 1.00 86.44 176 LEU A O 1
ATOM 1456 N N . ASN A 1 177 ? -13.900 8.262 24.930 1.00 82.94 177 ASN A N 1
ATOM 1457 C CA . ASN A 1 177 ? -13.136 8.120 26.171 1.00 82.94 177 ASN A CA 1
ATOM 1458 C C . ASN A 1 177 ? -13.061 9.439 26.954 1.00 82.94 177 ASN A C 1
ATOM 1460 O O . ASN A 1 177 ? -13.267 9.459 28.166 1.00 82.94 177 ASN A O 1
ATOM 1464 N N . LYS A 1 178 ? -12.868 10.575 26.268 1.00 83.62 178 LYS A N 1
ATOM 1465 C CA . LYS A 1 178 ? -12.934 11.906 26.901 1.00 83.62 178 LYS A CA 1
ATOM 1466 C C . LYS A 1 178 ? -14.295 12.186 27.543 1.00 83.62 178 LYS A C 1
ATOM 1468 O O . LYS A 1 178 ? -14.339 12.820 28.591 1.00 83.62 178 LYS A O 1
ATOM 1473 N N . GLN A 1 179 ? -15.391 11.727 26.935 1.00 76.56 179 GLN A N 1
ATOM 1474 C CA . GLN A 1 179 ? -16.736 11.863 27.504 1.00 76.56 179 GLN A CA 1
ATOM 1475 C C . GLN A 1 179 ? -16.984 10.875 28.652 1.00 76.56 179 GLN A C 1
ATOM 1477 O O . GLN A 1 179 ? -17.645 11.247 29.619 1.00 76.56 179 GLN A O 1
ATOM 1482 N N . ALA A 1 180 ? -16.462 9.648 28.547 1.00 69.50 180 ALA A N 1
ATOM 1483 C CA . ALA A 1 180 ? -16.615 8.568 29.526 1.00 69.50 180 ALA A CA 1
ATOM 1484 C C . ALA A 1 180 ? -15.858 8.807 30.838 1.00 69.50 180 ALA A C 1
ATOM 1486 O O . ALA A 1 180 ? -16.245 8.275 31.870 1.00 69.50 180 ALA A O 1
ATOM 1487 N N . ASN A 1 181 ? -14.849 9.681 30.831 1.00 66.44 181 ASN A N 1
ATOM 1488 C CA . ASN A 1 181 ? -14.194 10.161 32.051 1.00 66.44 181 ASN A CA 1
ATOM 1489 C C . ASN A 1 181 ? -15.117 11.013 32.955 1.00 66.44 181 ASN A C 1
ATOM 1491 O O . ASN A 1 181 ? -14.695 11.430 34.034 1.00 66.44 181 ASN A O 1
ATOM 1495 N N . ASN A 1 182 ? -16.369 11.264 32.551 1.00 62.25 182 ASN A N 1
ATOM 1496 C CA . ASN A 1 182 ? -17.414 11.740 33.453 1.00 62.25 182 ASN A CA 1
ATOM 1497 C C . ASN A 1 182 ? -17.983 10.564 34.272 1.00 62.25 182 ASN A C 1
ATOM 1499 O O . ASN A 1 182 ? -18.394 9.565 33.677 1.00 62.25 182 ASN A O 1
ATOM 1503 N N . PRO A 1 183 ? -18.079 10.675 35.611 1.00 56.41 183 PRO A N 1
ATOM 1504 C CA . PRO A 1 183 ? -18.675 9.632 36.440 1.00 56.41 183 PRO A CA 1
ATOM 1505 C C . PRO A 1 183 ? -20.098 9.304 35.960 1.00 56.41 183 PRO A C 1
ATOM 1507 O O . PRO A 1 183 ? -20.958 10.183 35.959 1.00 56.41 183 PRO A O 1
ATOM 1510 N N . GLY A 1 184 ? -20.343 8.053 35.550 1.00 61.31 184 GLY A N 1
ATOM 1511 C CA . GLY A 1 184 ? -21.678 7.555 35.187 1.00 61.31 184 GLY A CA 1
ATOM 1512 C C . GLY A 1 184 ? -21.849 6.990 33.772 1.00 61.31 184 GLY A C 1
ATOM 1513 O O . GLY A 1 184 ? -22.922 6.469 33.494 1.00 61.31 184 GLY A O 1
ATOM 1514 N N . ILE A 1 185 ? -20.841 7.052 32.892 1.00 67.62 185 ILE A N 1
ATOM 1515 C CA . ILE A 1 185 ? -20.910 6.402 31.568 1.00 67.62 185 ILE A CA 1
ATOM 1516 C C . ILE A 1 185 ? -20.463 4.941 31.677 1.00 67.62 185 ILE A C 1
ATOM 1518 O O . ILE A 1 185 ? -19.345 4.655 32.105 1.00 67.62 185 ILE A O 1
ATOM 1522 N N . THR A 1 186 ? -21.333 4.017 31.278 1.00 77.38 186 THR A N 1
ATOM 1523 C CA . THR A 1 186 ? -21.068 2.573 31.264 1.00 77.38 186 THR A CA 1
ATOM 1524 C C . THR A 1 186 ? -20.488 2.108 29.921 1.00 77.38 186 THR A C 1
ATOM 1526 O O . THR A 1 186 ? -20.532 2.818 28.915 1.00 77.38 186 THR A O 1
ATOM 1529 N N . GLN A 1 187 ? -19.961 0.880 29.871 1.00 72.75 187 GLN A N 1
ATOM 1530 C CA . GLN A 1 187 ? -19.532 0.254 28.612 1.00 72.75 187 GLN A CA 1
ATOM 1531 C C . GLN A 1 187 ? -20.704 0.061 27.628 1.00 72.75 187 GLN A C 1
ATOM 1533 O O . GLN A 1 187 ? -20.516 0.136 26.415 1.00 72.75 187 GLN A O 1
ATOM 1538 N N . GLU A 1 188 ? -21.921 -0.133 28.140 1.00 78.31 188 GLU A N 1
ATOM 1539 C CA . GLU A 1 188 ? -23.139 -0.231 27.332 1.00 78.31 188 GLU A CA 1
ATOM 1540 C C . GLU A 1 188 ? -23.466 1.101 26.638 1.00 78.31 188 GLU A C 1
ATOM 1542 O O . GLU A 1 188 ? -23.774 1.119 25.446 1.00 78.31 188 GLU A O 1
ATOM 1547 N N . ASP A 1 189 ? -23.285 2.231 27.329 1.00 80.31 189 ASP A N 1
ATOM 1548 C CA . ASP A 1 189 ? -23.442 3.564 26.733 1.00 80.31 189 ASP A CA 1
ATOM 1549 C C . ASP A 1 189 ? -22.427 3.816 25.607 1.00 80.31 189 ASP A C 1
ATOM 1551 O O . ASP A 1 189 ? -22.759 4.418 24.582 1.00 80.31 189 ASP A O 1
ATOM 1555 N N . ALA A 1 190 ? -21.187 3.341 25.770 1.00 80.19 190 ALA A N 1
ATOM 1556 C CA . ALA A 1 190 ? -20.163 3.423 24.730 1.00 80.19 190 ALA A CA 1
ATOM 1557 C C . ALA A 1 190 ? -20.536 2.575 23.500 1.00 80.19 190 ALA A C 1
ATOM 1559 O O . ALA A 1 190 ? -20.495 3.086 22.379 1.00 80.19 190 ALA A O 1
ATOM 1560 N N . ASN A 1 191 ? -20.980 1.330 23.706 1.00 82.88 191 ASN A N 1
ATOM 1561 C CA . ASN A 1 191 ? -21.478 0.457 22.638 1.00 82.88 191 ASN A CA 1
ATOM 1562 C C . ASN A 1 191 ? -22.650 1.102 21.881 1.00 82.88 191 ASN A C 1
ATOM 1564 O O . ASN A 1 191 ? -22.640 1.144 20.651 1.00 82.88 191 ASN A O 1
ATOM 1568 N N . ASN A 1 192 ? -23.627 1.670 22.596 1.00 84.50 192 ASN A N 1
ATOM 1569 C CA . ASN A 1 192 ? -24.774 2.351 21.989 1.00 84.50 192 ASN A CA 1
ATOM 1570 C C . ASN A 1 192 ? -24.335 3.537 21.121 1.00 84.50 192 ASN A C 1
ATOM 1572 O O . ASN A 1 192 ? -24.781 3.665 19.981 1.00 84.50 192 ASN A O 1
ATOM 1576 N N . LYS A 1 193 ? -23.378 4.348 21.589 1.00 85.75 193 LYS A N 1
ATOM 1577 C CA . LYS A 1 193 ? -22.817 5.440 20.779 1.00 85.75 193 LYS A CA 1
ATOM 1578 C C . LYS A 1 193 ? -22.085 4.941 19.535 1.00 85.75 193 LYS A C 1
ATOM 1580 O O . LYS A 1 193 ? -22.182 5.579 18.488 1.00 85.75 193 LYS A O 1
ATOM 1585 N N . ILE A 1 194 ? -21.349 3.828 19.615 1.00 85.00 194 ILE A N 1
ATOM 1586 C CA . ILE A 1 194 ? -20.705 3.232 18.433 1.00 85.00 194 ILE A CA 1
ATOM 1587 C C . ILE A 1 194 ? -21.772 2.750 17.443 1.00 85.00 194 ILE A C 1
ATOM 1589 O O . ILE A 1 194 ? -21.661 3.035 16.248 1.00 85.00 194 ILE A O 1
ATOM 1593 N N . LYS A 1 195 ? -22.825 2.091 17.933 1.00 85.00 195 LYS A N 1
ATOM 1594 C CA . LYS A 1 195 ? -23.951 1.592 17.134 1.00 85.00 195 LYS A CA 1
ATOM 1595 C C . LYS A 1 195 ? -24.712 2.703 16.410 1.00 85.00 195 LYS A C 1
ATOM 1597 O O . LYS A 1 195 ? -25.077 2.542 15.250 1.00 85.00 195 LYS A O 1
ATOM 1602 N N . GLU A 1 196 ? -24.920 3.838 17.070 1.00 86.50 196 GLU A N 1
ATOM 1603 C CA . GLU A 1 196 ? -25.541 5.033 16.483 1.00 86.50 196 GLU A CA 1
ATOM 1604 C C . GLU A 1 196 ? -24.600 5.781 15.523 1.00 86.50 196 GLU A C 1
ATOM 1606 O O . GLU A 1 196 ? -25.031 6.614 14.721 1.00 86.50 196 GLU A O 1
ATOM 1611 N N . SER A 1 197 ? -23.298 5.495 15.577 1.00 87.38 197 SER A N 1
ATOM 1612 C CA . SER A 1 197 ? -22.308 6.175 14.756 1.00 87.38 197 SER A CA 1
ATOM 1613 C C . SER A 1 197 ? -22.345 5.719 13.295 1.00 87.38 197 SER A C 1
ATOM 1615 O O . SER A 1 197 ? -22.492 4.545 12.961 1.00 87.38 197 SER A O 1
ATOM 1617 N N . THR A 1 198 ? -22.061 6.650 12.380 1.00 92.38 198 THR A N 1
ATOM 1618 C CA . THR A 1 198 ? -21.826 6.287 10.970 1.00 92.38 198 THR A CA 1
ATOM 1619 C C . THR A 1 198 ? -20.403 5.790 10.707 1.00 92.38 198 THR A C 1
ATOM 1621 O O . THR A 1 198 ? -20.102 5.414 9.572 1.00 92.38 198 THR A O 1
ATOM 1624 N N . ILE A 1 199 ? -19.501 5.845 11.697 1.00 91.06 199 ILE A N 1
ATOM 1625 C CA . ILE A 1 199 ? -18.081 5.539 11.492 1.00 91.06 199 ILE A CA 1
ATOM 1626 C C . ILE A 1 199 ? -17.820 4.033 11.507 1.00 91.06 199 ILE A C 1
ATOM 1628 O O . ILE A 1 199 ? -17.083 3.554 10.647 1.00 91.06 199 ILE A O 1
ATOM 1632 N N . TRP A 1 200 ? -18.485 3.288 12.392 1.00 90.69 200 TRP A N 1
ATOM 1633 C CA . TRP A 1 200 ? -18.308 1.842 12.509 1.00 90.69 200 TRP A CA 1
ATOM 1634 C C . TRP A 1 200 ? -18.699 1.081 11.227 1.00 90.69 200 TRP A C 1
ATOM 1636 O O . TRP A 1 200 ? -17.830 0.411 10.663 1.00 90.69 200 TRP A O 1
ATOM 1646 N N . PRO A 1 201 ? -19.895 1.284 10.630 1.00 92.31 201 PRO A N 1
ATOM 1647 C CA . PRO A 1 201 ? -20.239 0.633 9.361 1.00 92.31 201 PRO A CA 1
ATOM 1648 C C . PRO A 1 201 ? -19.302 1.011 8.201 1.00 92.31 201 PRO A C 1
ATOM 1650 O O . PRO A 1 201 ? -19.096 0.236 7.267 1.00 92.31 201 PRO A O 1
ATOM 1653 N N . LYS A 1 202 ? -18.721 2.221 8.230 1.00 95.44 202 LYS A N 1
ATOM 1654 C CA . LYS A 1 202 ? -17.740 2.661 7.223 1.00 95.44 202 LYS A CA 1
ATOM 1655 C C . LYS A 1 202 ? -16.392 1.961 7.397 1.00 95.44 202 LYS A C 1
ATOM 1657 O O . LYS A 1 202 ? -15.745 1.701 6.385 1.00 95.44 202 LYS A O 1
ATOM 1662 N N . LEU A 1 203 ? -15.973 1.689 8.633 1.00 94.75 203 LEU A N 1
ATOM 1663 C CA . LEU A 1 203 ? -14.774 0.906 8.927 1.00 94.75 203 LEU A CA 1
ATOM 1664 C C . LEU A 1 203 ? -14.967 -0.548 8.488 1.00 94.75 203 LEU A C 1
ATOM 1666 O O . LEU A 1 203 ? -14.150 -1.037 7.715 1.00 94.75 203 LEU A O 1
ATOM 1670 N N . GLN A 1 204 ? -16.078 -1.187 8.870 1.00 92.56 204 GLN A N 1
ATOM 1671 C CA . GLN A 1 204 ? -16.404 -2.557 8.449 1.00 92.56 204 GLN A CA 1
ATOM 1672 C C . GLN A 1 204 ? -16.378 -2.702 6.924 1.00 92.56 204 GLN A C 1
ATOM 1674 O O . GLN A 1 204 ? -15.671 -3.549 6.387 1.00 92.56 204 GLN A O 1
ATOM 1679 N N . ARG A 1 205 ? -17.027 -1.782 6.201 1.00 95.50 205 ARG A N 1
ATOM 1680 C CA . ARG A 1 205 ? -16.991 -1.773 4.732 1.00 95.50 205 ARG A CA 1
ATOM 1681 C C . ARG A 1 205 ? -15.576 -1.617 4.167 1.00 95.50 205 ARG A C 1
ATOM 1683 O O . ARG A 1 205 ? -15.276 -2.151 3.103 1.00 95.50 205 ARG A O 1
ATOM 1690 N N . ALA A 1 206 ? -14.707 -0.842 4.816 1.00 97.31 206 ALA A N 1
ATOM 1691 C CA . ALA A 1 206 ? -13.323 -0.698 4.368 1.00 97.31 206 ALA A CA 1
ATOM 1692 C C . ALA A 1 206 ? -12.524 -1.997 4.560 1.00 97.31 206 ALA A C 1
ATOM 1694 O O . ALA A 1 206 ? -11.746 -2.349 3.674 1.00 97.31 206 ALA A O 1
ATOM 1695 N N . ILE A 1 207 ? -12.769 -2.720 5.658 1.00 95.69 207 ILE A N 1
ATOM 1696 C CA . ILE A 1 207 ? -12.200 -4.049 5.922 1.00 95.69 207 ILE A CA 1
ATOM 1697 C C . ILE A 1 207 ? -12.663 -5.042 4.849 1.00 95.69 207 ILE A C 1
ATOM 1699 O O . ILE A 1 207 ? -11.830 -5.636 4.168 1.00 95.69 207 ILE A O 1
ATOM 1703 N N . GLU A 1 208 ? -13.975 -5.143 4.619 1.00 95.94 208 GLU A N 1
ATOM 1704 C CA . GLU A 1 208 ? -14.565 -6.018 3.593 1.00 95.94 208 GLU A CA 1
ATOM 1705 C C . GLU A 1 208 ? -14.015 -5.719 2.193 1.00 95.94 208 GLU A C 1
ATOM 1707 O O . GLU A 1 208 ? -13.675 -6.627 1.437 1.00 95.94 208 GLU A O 1
ATOM 1712 N N . ASN A 1 209 ? -13.887 -4.439 1.834 1.00 98.00 209 ASN A N 1
ATOM 1713 C CA . ASN A 1 209 ? -13.342 -4.043 0.537 1.00 98.00 209 ASN A CA 1
ATOM 1714 C C . ASN A 1 209 ? -11.881 -4.473 0.367 1.00 98.00 209 ASN A C 1
ATOM 1716 O O . ASN A 1 209 ? -11.511 -4.927 -0.716 1.00 98.00 209 ASN A O 1
ATOM 1720 N N . LEU A 1 210 ? -11.051 -4.322 1.405 1.00 98.25 210 LEU A N 1
ATOM 1721 C CA . LEU A 1 210 ? -9.661 -4.772 1.356 1.00 98.25 210 LEU A CA 1
ATOM 1722 C C . LEU A 1 210 ? -9.579 -6.295 1.238 1.00 98.25 210 LEU A C 1
ATOM 1724 O O . LEU A 1 210 ? -8.817 -6.792 0.409 1.00 98.25 210 LEU A O 1
ATOM 1728 N N . GLN A 1 211 ? -10.398 -7.017 2.004 1.00 97.31 211 GLN A N 1
ATOM 1729 C CA . GLN A 1 211 ? -10.474 -8.472 1.937 1.00 97.31 211 GLN A CA 1
ATOM 1730 C C . GLN A 1 211 ? -10.877 -8.954 0.543 1.00 97.31 211 GLN A C 1
ATOM 1732 O O . GLN A 1 211 ? -10.165 -9.750 -0.064 1.00 97.31 211 GLN A O 1
ATOM 1737 N N . ASN A 1 212 ? -11.951 -8.401 -0.019 1.00 97.75 212 ASN A N 1
ATOM 1738 C CA . ASN A 1 212 ? -12.397 -8.739 -1.368 1.00 97.75 212 ASN A CA 1
ATOM 1739 C C . ASN A 1 212 ? -11.311 -8.452 -2.416 1.00 97.75 212 ASN A C 1
ATOM 1741 O O . ASN A 1 212 ? -11.074 -9.268 -3.309 1.00 97.75 212 ASN A O 1
ATOM 1745 N N . ALA A 1 213 ? -10.623 -7.309 -2.311 1.00 98.56 213 ALA A N 1
ATOM 1746 C CA . ALA A 1 213 ? -9.523 -6.978 -3.211 1.00 98.56 213 ALA A CA 1
ATOM 1747 C C . ALA A 1 213 ? -8.376 -7.996 -3.094 1.00 98.56 213 ALA A C 1
ATOM 1749 O O . ALA A 1 213 ? -7.873 -8.471 -4.114 1.00 98.56 213 ALA A O 1
ATOM 1750 N N . TYR A 1 214 ? -7.996 -8.375 -1.872 1.00 98.38 214 TYR A N 1
ATOM 1751 C CA . TYR A 1 214 ? -6.970 -9.383 -1.612 1.00 98.38 214 TYR A CA 1
ATOM 1752 C C . TYR A 1 214 ? -7.336 -10.762 -2.181 1.00 98.38 214 TYR A C 1
ATOM 1754 O O . TYR A 1 214 ? -6.523 -11.382 -2.873 1.00 98.38 214 TYR A O 1
ATOM 1762 N N . ASP A 1 215 ? -8.565 -11.222 -1.951 1.00 98.06 215 ASP A N 1
ATOM 1763 C CA . ASP A 1 215 ? -9.041 -12.520 -2.431 1.00 98.06 215 ASP A CA 1
ATOM 1764 C C . ASP A 1 215 ? -8.970 -12.595 -3.962 1.00 98.06 215 ASP A C 1
ATOM 1766 O O . ASP A 1 215 ? -8.524 -13.596 -4.536 1.00 98.06 215 ASP A O 1
ATOM 1770 N N . ILE A 1 216 ? -9.312 -11.495 -4.642 1.00 98.31 216 ILE A N 1
ATOM 1771 C CA . ILE A 1 216 ? -9.163 -11.368 -6.095 1.00 98.31 216 ILE A CA 1
ATOM 1772 C C . ILE A 1 216 ? -7.683 -11.412 -6.507 1.00 98.31 216 ILE A C 1
ATOM 1774 O O . ILE A 1 216 ? -7.349 -12.116 -7.467 1.00 98.31 216 ILE A O 1
ATOM 1778 N N . LEU A 1 217 ? -6.780 -10.719 -5.795 1.00 98.12 217 LEU A N 1
ATOM 1779 C CA . LEU A 1 217 ? -5.340 -10.765 -6.091 1.00 98.12 217 LEU A CA 1
ATOM 1780 C C . LEU A 1 217 ? -4.798 -12.197 -6.057 1.00 98.12 217 LEU A C 1
ATOM 1782 O O . LEU A 1 217 ? -4.031 -12.585 -6.949 1.00 98.12 217 LEU A O 1
ATOM 1786 N N . LYS A 1 218 ? -5.191 -12.973 -5.040 1.00 97.69 218 LYS A N 1
ATOM 1787 C CA . LYS A 1 218 ? -4.792 -14.376 -4.881 1.00 97.69 218 LYS A CA 1
ATOM 1788 C C . LYS A 1 218 ? -5.387 -15.253 -5.970 1.00 97.69 218 LYS A C 1
ATOM 1790 O O . LYS A 1 218 ? -4.636 -15.951 -6.651 1.00 97.69 218 LYS A O 1
ATOM 1795 N N . LYS A 1 219 ? -6.699 -15.163 -6.198 1.00 98.12 219 LYS A N 1
ATOM 1796 C CA . LYS A 1 219 ? -7.411 -15.942 -7.220 1.00 98.12 219 LYS A CA 1
ATOM 1797 C C . LYS A 1 219 ? -6.814 -15.754 -8.618 1.00 98.12 219 LYS A C 1
ATOM 1799 O O . LYS A 1 219 ? -6.590 -16.726 -9.336 1.00 98.12 219 LYS A O 1
ATOM 1804 N N . GLU A 1 220 ? -6.513 -14.516 -9.000 1.00 97.56 220 GLU A N 1
ATOM 1805 C CA . GLU A 1 220 ? -6.003 -14.175 -10.337 1.00 97.56 220 GLU A CA 1
ATOM 1806 C C . GLU A 1 220 ? -4.467 -14.281 -10.452 1.00 97.56 220 GLU A C 1
ATOM 1808 O O . GLU A 1 220 ? -3.905 -14.044 -11.526 1.00 97.56 220 GLU A O 1
ATOM 1813 N N . ASN A 1 221 ? -3.764 -14.657 -9.374 1.00 97.00 221 ASN A N 1
ATOM 1814 C CA . ASN A 1 221 ? -2.298 -14.707 -9.303 1.00 97.00 221 ASN A CA 1
ATOM 1815 C C . ASN A 1 221 ? -1.628 -13.391 -9.751 1.00 97.00 221 ASN A C 1
ATOM 1817 O O . ASN A 1 221 ? -0.624 -13.400 -10.477 1.00 97.00 221 ASN A O 1
ATOM 1821 N N . VAL A 1 222 ? -2.186 -12.251 -9.329 1.00 97.88 222 VAL A N 1
ATOM 1822 C CA . VAL A 1 222 ? -1.813 -10.913 -9.823 1.00 97.88 222 VAL A CA 1
ATOM 1823 C C . VAL A 1 222 ? -0.330 -10.614 -9.615 1.00 97.88 222 VAL A C 1
ATOM 1825 O O . VAL A 1 222 ? 0.330 -10.180 -10.558 1.00 97.88 222 VAL A O 1
ATOM 1828 N N . GLN A 1 223 ? 0.229 -10.924 -8.438 1.00 96.88 223 GLN A N 1
ATOM 1829 C CA . GLN A 1 223 ? 1.653 -10.705 -8.136 1.00 96.88 223 GLN A CA 1
ATOM 1830 C C . GLN A 1 223 ? 2.567 -11.338 -9.196 1.00 96.88 223 GLN A C 1
ATOM 1832 O O . GLN A 1 223 ? 3.389 -10.657 -9.803 1.00 96.88 223 GLN A O 1
ATOM 1837 N N . LYS A 1 224 ? 2.348 -12.618 -9.526 1.00 96.31 224 LYS A N 1
ATOM 1838 C CA . LYS A 1 224 ? 3.140 -13.340 -10.536 1.00 96.31 224 LYS A CA 1
ATOM 1839 C C . LYS A 1 224 ? 3.002 -12.728 -11.932 1.00 96.31 224 LYS A C 1
ATOM 1841 O O . LYS A 1 224 ? 3.937 -12.792 -12.731 1.00 96.31 224 LYS A O 1
ATOM 1846 N N . LYS A 1 225 ? 1.832 -12.177 -12.269 1.00 96.44 225 LYS A N 1
ATOM 1847 C CA . LYS A 1 225 ? 1.594 -11.516 -13.562 1.00 96.44 225 LYS A CA 1
ATOM 1848 C C . LYS A 1 225 ? 2.295 -10.160 -13.634 1.00 96.44 225 LYS A C 1
ATOM 1850 O O . LYS A 1 225 ? 2.895 -9.868 -14.665 1.00 96.44 225 LYS A O 1
ATOM 1855 N N . ILE A 1 226 ? 2.269 -9.383 -12.554 1.00 96.81 226 ILE A N 1
ATOM 1856 C CA . ILE A 1 226 ? 2.952 -8.088 -12.451 1.00 96.81 226 ILE A CA 1
ATOM 1857 C C . ILE A 1 226 ? 4.475 -8.269 -12.458 1.00 96.81 226 ILE A C 1
ATOM 1859 O O . ILE A 1 226 ? 5.158 -7.609 -13.235 1.00 96.81 226 ILE A O 1
ATOM 1863 N N . GLU A 1 227 ? 5.017 -9.239 -11.715 1.00 95.50 227 GLU A N 1
ATOM 1864 C CA . GLU A 1 227 ? 6.460 -9.537 -11.707 1.00 95.50 227 GLU A CA 1
ATOM 1865 C C . GLU A 1 227 ? 7.016 -9.855 -13.098 1.00 95.50 227 GLU A C 1
ATOM 1867 O O . GLU A 1 227 ? 8.138 -9.469 -13.429 1.00 95.50 227 GLU A O 1
ATOM 1872 N N . LYS A 1 228 ? 6.235 -10.534 -13.949 1.00 94.56 228 LYS A N 1
ATOM 1873 C CA . LYS A 1 228 ? 6.633 -10.785 -15.341 1.00 94.56 228 LYS A CA 1
ATOM 1874 C C . LYS A 1 228 ? 6.781 -9.489 -16.138 1.00 94.56 228 LYS A C 1
ATOM 1876 O O . LYS A 1 228 ? 7.707 -9.396 -16.931 1.00 94.56 228 LYS A O 1
ATOM 1881 N N . GLN A 1 229 ? 5.932 -8.488 -15.908 1.00 92.88 229 GLN A N 1
ATOM 1882 C CA . GLN A 1 229 ? 6.016 -7.195 -16.602 1.00 92.88 229 GLN A CA 1
ATOM 1883 C C . GLN A 1 229 ? 7.238 -6.365 -16.172 1.00 92.88 229 GLN A C 1
ATOM 1885 O O . GLN A 1 229 ? 7.704 -5.519 -16.932 1.00 92.88 229 GLN A O 1
ATOM 1890 N N . ILE A 1 230 ? 7.781 -6.615 -14.976 1.00 91.94 230 ILE A N 1
ATOM 1891 C CA . ILE A 1 230 ? 9.027 -5.989 -14.504 1.00 91.94 230 ILE A CA 1
ATOM 1892 C C . ILE A 1 230 ? 10.238 -6.602 -15.219 1.00 91.94 230 ILE A C 1
ATOM 1894 O O . ILE A 1 230 ? 11.138 -5.882 -15.637 1.00 91.94 230 ILE A O 1
ATOM 1898 N N . LYS A 1 231 ? 10.248 -7.931 -15.393 1.00 82.19 231 LYS A N 1
ATOM 1899 C CA . LYS A 1 231 ? 11.368 -8.681 -15.995 1.00 82.19 231 LYS A CA 1
ATOM 1900 C C . LYS A 1 231 ? 11.494 -8.530 -17.514 1.00 82.19 231 LYS A C 1
ATOM 1902 O O . LYS A 1 231 ? 12.538 -8.866 -18.055 1.00 82.19 231 LYS A O 1
ATOM 1907 N N . LEU A 1 232 ? 10.433 -8.098 -18.196 1.00 62.28 232 LEU A N 1
ATOM 1908 C CA . LEU A 1 232 ? 10.368 -8.004 -19.661 1.00 62.28 232 LEU A CA 1
ATOM 1909 C C . LEU A 1 232 ? 10.847 -6.650 -20.221 1.00 62.28 232 LEU A C 1
ATOM 1911 O O . LEU A 1 232 ? 10.593 -6.354 -21.387 1.00 62.28 232 LEU A O 1
ATOM 1915 N N . ILE A 1 233 ? 11.512 -5.830 -19.400 1.00 58.06 233 ILE A N 1
ATOM 1916 C CA . ILE A 1 233 ? 12.167 -4.590 -19.833 1.00 58.06 233 ILE A CA 1
ATOM 1917 C C . ILE A 1 233 ? 13.569 -4.917 -20.337 1.00 58.06 233 ILE A C 1
ATOM 1919 O O . ILE A 1 233 ? 14.403 -5.385 -19.542 1.00 58.06 233 ILE A O 1
#

Secondary structure (DSSP, 8-state):
-HHHHHHHHHHHHHHHHHHHHHHHHHHHHHHHHHHHHHHHHHHHHHHHHHHHHHHHHHHHHHHHHHHHHHHHHHHHHHHHHHHH-TT-SS-TTHHHHHHHHT-STTTGGGGGGGGGTT-TTHHHHHHHHHHHHHHHHHHHHHHS-HHHHHHHHHHHHHHHHHHHHHHHHHHHHHHHHHHHTSTT--HHHHHHHHHH-SHHHHHHHHHHHHHHHHHHHHHTTHHHHHHHHHHT-